Protein AF-A0A942SEK1-F1 (afdb_monomer)

Radius of gyration: 27.44 Å; Cα contacts (8 Å, |Δi|>4): 580; chains: 1; bounding box: 74×51×71 Å

Mean predicted aligned error: 16.1 Å

Foldseek 3Di:
DLCLQLNFPDDDDPVVLVVQLVLQQVLLVCQQVVPQVVQVPDLWGFVVLLVLQVVLVVPPVHSRVVSSVLSCLSNVLSVCSNQQNSQLVSLVSLLVVLCCVQAPNDPDRPPPPDPDPSNVSNVSSVCCNRRGRGCRHPSVCVVPVPPDPDDDDDPDCVVVVVVVVVVPPDPPVPQDFDDLVLCPLVADKKWDWKWFQDPVVRDIDIFTKIKHWDFPDPDPPGQKIKIWIAGPVCRVPTDIDMWGADPRRQDTPNFGWRDWDQDPVRWIKTKTWDWDADPPPRATWIWIWIWTDDNFWIKIWIWIAGVVGRDTDTRMMDTITD

Solvent-accessible surface area (backbone atoms only — not comparable to full-atom values): 17013 Å² total; per-residue (Å²): 107,67,63,71,45,36,35,50,73,67,80,75,56,75,66,54,42,49,51,50,38,52,52,37,26,51,56,14,41,45,36,12,59,69,59,7,49,81,37,58,86,48,94,55,38,48,64,72,50,18,49,54,36,34,76,71,63,43,53,78,96,31,18,56,56,53,23,23,52,51,32,49,42,32,24,52,25,12,44,24,29,29,53,8,40,52,18,21,61,28,18,46,54,50,20,54,53,27,42,44,52,41,61,67,66,41,96,75,54,47,89,87,80,54,90,48,71,44,50,56,49,19,52,52,21,48,50,35,33,70,37,27,32,35,78,70,19,50,20,35,50,67,72,65,57,75,88,69,90,72,81,92,73,87,79,56,75,58,64,60,51,48,52,53,52,60,72,59,52,73,81,67,73,71,78,38,64,55,56,69,76,79,55,55,56,67,48,46,65,30,42,40,34,37,37,32,62,38,84,88,80,69,43,82,43,77,43,61,32,37,37,44,25,40,64,76,46,99,50,93,80,52,45,38,36,38,36,38,42,38,26,86,92,44,64,90,70,45,46,77,50,70,45,38,49,41,96,84,16,44,25,46,71,86,20,46,37,78,40,64,46,77,45,96,88,68,29,41,36,38,28,30,38,44,78,47,59,40,90,84,80,64,43,57,23,42,39,36,42,36,40,38,41,35,84,50,41,40,34,43,37,37,31,40,22,47,73,95,55,87,60,71,46,79,56,33,35,37,49,30,37,91

Sequence (322 aa):
MKQFLFGSTLNGTKWFNIAWLLFRFYIGFTIAIGAGWPKMYEITAPGWFVKQVGELGFTFPSPAFWAAAAAWGEFVGGLCIAFGFFTRISAIQLAFQFFVVAFIWYNEPAPMIGMYYQQLLFWGFVLIAVAGAGKYSVDHWIMNKPSSKSSIGSFAPAGMLVLFFLLVSFHQKQEPILKPSELNHLQGTWHGVLTYIDYTSGFPTNIETKVHSRKKDDEQNSRVWLLKYEYPKEPGANAEGQYELSKDGSMINGEKIVEKEQLKDGSLKIAFERRGKDGNDQKPCTIRTVIQLNVTDLVILKLVKFDGEQEYFQRNQYKLTK

Nearest PDB structures (foldseek):
  7shq-assembly1_A  TM=1.990E-01  e=2.635E-01  Homo sapiens
  6zjv-assembly1_A  TM=3.148E-01  e=2.518E+00  Arthrobacter sp. 32cB
  6se8-assembly1_A  TM=2.654E-01  e=1.912E+00  Arthrobacter sp. 32cB
  6zjp-assembly1_A  TM=2.882E-01  e=4.613E+00  Arthrobacter sp. 32cB
  6etz-assembly1_A  TM=2.665E-01  e=6.782E+00  Arthrobacter sp. 32cB

pLDDT: mean 86.4, std 14.42, range [41.12, 98.12]

Structure (mmCIF, N/CA/C/O backbone):
data_AF-A0A942SEK1-F1
#
_entry.id   AF-A0A942SEK1-F1
#
loop_
_atom_site.group_PDB
_atom_site.id
_atom_site.type_symbol
_atom_site.label_atom_id
_atom_site.label_alt_id
_atom_site.label_comp_id
_atom_site.label_asym_id
_atom_site.label_entity_id
_atom_site.label_seq_id
_atom_site.pdbx_PDB_ins_code
_atom_site.Cartn_x
_atom_site.Cartn_y
_atom_site.Cartn_z
_atom_site.occupancy
_atom_site.B_iso_or_equiv
_atom_site.auth_seq_id
_atom_site.auth_comp_id
_atom_site.auth_asym_id
_atom_site.auth_atom_id
_atom_site.pdbx_PDB_model_num
ATOM 1 N N . MET A 1 1 ? -32.562 -13.252 24.663 1.00 71.12 1 MET A N 1
ATOM 2 C CA . MET A 1 1 ? -31.893 -12.657 23.479 1.00 71.12 1 MET A CA 1
ATOM 3 C C . MET A 1 1 ? -31.271 -11.289 23.761 1.00 71.12 1 MET A C 1
ATOM 5 O O . MET A 1 1 ? -30.061 -11.194 23.653 1.00 71.12 1 MET A O 1
ATOM 9 N N . LYS A 1 2 ? -32.014 -10.250 24.187 1.00 75.69 2 LYS A N 1
ATOM 10 C CA . LYS A 1 2 ? -31.439 -8.900 24.422 1.00 75.69 2 L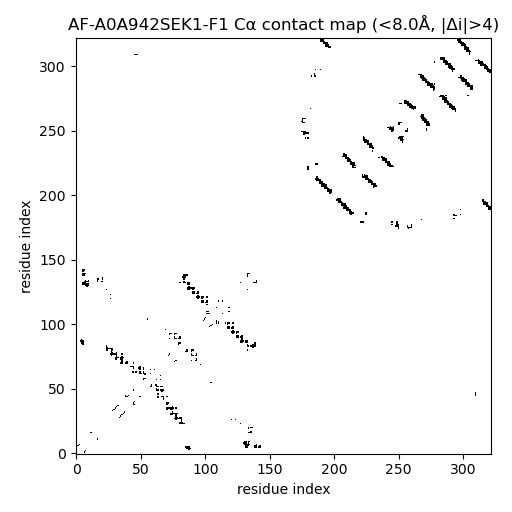YS A CA 1
ATOM 11 C C . LYS A 1 2 ? -30.224 -8.871 25.366 1.00 75.69 2 LYS A C 1
ATOM 13 O O . LYS A 1 2 ? -29.222 -8.261 25.021 1.00 75.69 2 LYS A O 1
ATOM 18 N N . GLN A 1 3 ? -30.282 -9.590 26.491 1.00 79.00 3 GLN A N 1
ATOM 19 C CA . GLN A 1 3 ? -29.159 -9.696 27.436 1.00 79.00 3 GLN A CA 1
ATOM 20 C C . GLN A 1 3 ? -27.911 -10.341 26.813 1.00 79.00 3 GLN A C 1
ATOM 22 O O . GLN A 1 3 ? -26.793 -9.964 27.130 1.00 79.00 3 GLN A O 1
ATOM 27 N N . PHE A 1 4 ? -28.095 -11.301 25.909 1.00 78.88 4 PHE A N 1
ATOM 28 C CA . PHE A 1 4 ? -26.987 -11.949 25.211 1.00 78.88 4 PHE A CA 1
ATOM 29 C C . PHE A 1 4 ? -26.421 -11.079 24.082 1.00 78.88 4 PHE A C 1
ATOM 31 O O . PHE A 1 4 ? -25.245 -11.177 23.777 1.00 78.88 4 PHE A O 1
ATOM 38 N N . LEU A 1 5 ? -27.234 -10.229 23.455 1.00 76.44 5 LEU A N 1
ATOM 39 C CA . LEU A 1 5 ? -26.785 -9.379 22.349 1.00 76.44 5 LEU A CA 1
ATOM 40 C C . LEU A 1 5 ? -26.102 -8.098 22.837 1.00 76.44 5 LEU A C 1
ATOM 42 O O . LEU A 1 5 ? -25.059 -7.724 22.311 1.00 76.44 5 LEU A O 1
ATOM 46 N N . PHE A 1 6 ? -26.679 -7.456 23.854 1.00 81.88 6 PHE A N 1
ATOM 47 C CA . PHE A 1 6 ? -26.287 -6.118 24.306 1.00 81.88 6 PHE A CA 1
ATOM 48 C C . PHE A 1 6 ? -25.799 -6.090 25.766 1.00 81.88 6 PHE A C 1
ATOM 50 O O . PHE A 1 6 ? -25.286 -5.080 26.241 1.00 81.88 6 PHE A O 1
ATOM 57 N N . GLY A 1 7 ? -25.955 -7.188 26.511 1.00 79.38 7 GLY A N 1
ATOM 58 C CA . GLY A 1 7 ? -25.657 -7.232 27.942 1.00 79.38 7 GLY A CA 1
ATOM 59 C C . GLY A 1 7 ? -24.176 -7.285 28.281 1.00 79.38 7 GLY A C 1
ATOM 60 O O . GLY A 1 7 ? -23.336 -7.798 27.538 1.00 79.38 7 GLY A O 1
ATOM 61 N N . SER A 1 8 ? -23.874 -6.808 29.483 1.00 84.62 8 SER A N 1
ATOM 62 C CA . SER A 1 8 ? -22.568 -6.899 30.128 1.00 84.62 8 SER A CA 1
ATOM 63 C C . SER A 1 8 ? -22.691 -7.749 31.390 1.00 84.62 8 SER A C 1
ATOM 65 O O . SER A 1 8 ? -23.665 -7.609 32.126 1.00 84.62 8 SER A O 1
ATOM 67 N N . THR A 1 9 ? -21.717 -8.621 31.644 1.00 85.19 9 THR A N 1
ATOM 68 C CA . THR A 1 9 ? -21.583 -9.345 32.925 1.00 85.19 9 THR A CA 1
ATOM 69 C C . THR A 1 9 ? -20.669 -8.611 33.905 1.00 85.19 9 THR A C 1
ATOM 71 O O . THR A 1 9 ? -20.544 -9.007 35.060 1.00 85.19 9 THR A O 1
ATOM 74 N N . LEU A 1 10 ? -20.040 -7.522 33.458 1.00 85.44 10 LEU A N 1
ATOM 75 C CA . LEU A 1 10 ? -19.137 -6.722 34.270 1.00 85.44 10 LEU A CA 1
ATOM 76 C C . LEU A 1 10 ? -19.897 -5.830 35.252 1.00 85.44 10 LEU A C 1
ATOM 78 O O . LEU A 1 10 ? -20.617 -4.923 34.835 1.00 85.44 10 LEU A O 1
ATOM 82 N N . ASN A 1 11 ? -19.639 -6.040 36.542 1.00 78.50 11 ASN A N 1
ATOM 83 C CA . ASN A 1 11 ? -19.992 -5.141 37.634 1.00 78.50 11 ASN A CA 1
ATOM 84 C C . ASN A 1 11 ? -18.706 -4.774 38.377 1.00 78.50 11 ASN A C 1
ATOM 86 O O . ASN A 1 11 ? -18.046 -5.637 38.946 1.00 78.50 11 ASN A O 1
ATOM 90 N N . GLY A 1 12 ? -18.327 -3.498 38.351 1.00 84.44 12 GLY A N 1
ATOM 91 C CA . GLY A 1 12 ? -17.059 -3.054 38.923 1.00 84.44 12 GLY A CA 1
ATOM 92 C C . GLY A 1 12 ? -17.018 -1.557 39.193 1.00 84.44 12 GLY A C 1
ATOM 93 O O . GLY A 1 12 ? -17.946 -0.815 38.863 1.00 84.44 12 GLY A O 1
ATOM 94 N N . THR A 1 13 ? -15.917 -1.108 39.793 1.00 94.19 13 THR A N 1
ATOM 95 C CA . THR A 1 13 ? -15.673 0.306 40.109 1.00 94.19 13 THR A CA 1
ATOM 96 C C . THR A 1 13 ? -15.599 1.168 38.843 1.00 94.19 13 THR A C 1
ATOM 98 O O . THR A 1 13 ? -15.471 0.672 37.719 1.00 94.19 13 THR A O 1
ATOM 101 N N . LYS A 1 14 ? -15.652 2.498 39.002 1.00 93.38 14 LYS A N 1
ATOM 102 C CA . LYS A 1 14 ? -15.473 3.444 37.885 1.00 93.38 14 LYS A CA 1
ATOM 103 C C . LYS A 1 14 ? -14.176 3.164 37.113 1.00 93.38 14 LYS A C 1
ATOM 105 O O . LYS A 1 14 ? -14.204 3.102 35.889 1.00 93.38 14 LYS A O 1
ATOM 110 N N . TRP A 1 15 ? -13.076 2.930 37.828 1.00 94.50 15 TRP A N 1
ATOM 111 C CA . TRP A 1 15 ? -11.764 2.645 37.246 1.00 94.50 15 TRP A CA 1
ATOM 112 C C . TRP A 1 15 ? -11.732 1.342 36.454 1.00 94.50 15 TRP A C 1
ATOM 114 O O . TRP A 1 15 ? -11.218 1.334 35.341 1.00 94.50 15 TRP A O 1
ATOM 124 N N . PHE A 1 16 ? -12.354 0.279 36.970 1.00 95.75 16 PHE A N 1
ATOM 125 C CA . PHE A 1 16 ? -12.478 -0.979 36.235 1.00 95.75 16 PHE A CA 1
ATOM 126 C C . PHE A 1 16 ? -13.228 -0.788 34.908 1.00 95.75 16 PHE A C 1
ATOM 128 O O . PHE A 1 16 ? -12.787 -1.257 33.864 1.00 95.75 16 PHE A O 1
ATOM 135 N N . ASN A 1 17 ? -14.331 -0.032 34.920 1.00 93.94 17 ASN A N 1
ATOM 136 C CA . ASN A 1 17 ? -15.095 0.250 33.703 1.00 93.94 17 ASN A CA 1
ATOM 137 C C . ASN A 1 17 ? -14.313 1.110 32.695 1.00 93.94 17 ASN A C 1
ATOM 139 O O . ASN A 1 17 ? -14.452 0.902 31.492 1.00 93.94 17 ASN A O 1
ATOM 143 N N . ILE A 1 18 ? -13.499 2.063 33.167 1.00 95.50 18 ILE A N 1
ATOM 144 C CA . ILE A 1 18 ? -12.609 2.858 32.305 1.00 95.50 18 ILE A CA 1
ATOM 145 C C . ILE A 1 18 ? -11.533 1.960 31.690 1.00 95.50 18 ILE A C 1
ATOM 147 O O . 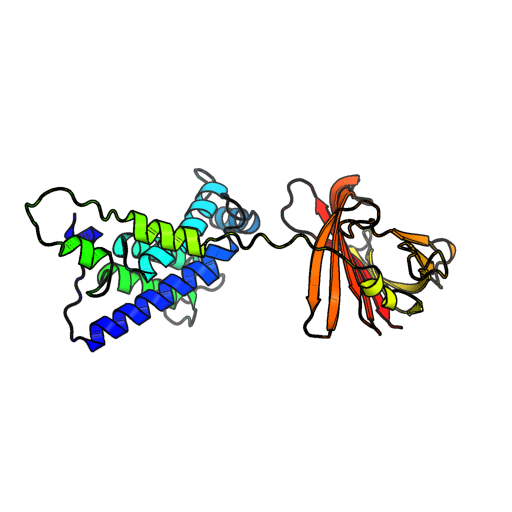ILE A 1 18 ? -11.336 1.999 30.480 1.00 95.50 18 ILE A O 1
ATOM 151 N N . ALA A 1 19 ? -10.875 1.119 32.490 1.00 97.12 19 ALA A N 1
ATOM 152 C CA . ALA A 1 19 ? -9.865 0.184 32.000 1.00 97.12 19 ALA A CA 1
ATOM 153 C C . ALA A 1 19 ? -10.450 -0.780 30.957 1.00 97.12 19 ALA A C 1
ATOM 155 O O . ALA A 1 19 ? -9.847 -0.993 29.909 1.00 97.12 19 ALA A O 1
ATOM 156 N N . TRP A 1 20 ? -11.662 -1.290 31.197 1.00 96.81 20 TRP A N 1
ATOM 157 C CA . TRP A 1 20 ? -12.369 -2.134 30.238 1.00 96.81 20 TRP A CA 1
ATOM 158 C C . TRP A 1 20 ? -12.683 -1.407 28.927 1.00 96.81 20 TRP A C 1
ATOM 160 O O . TRP A 1 20 ? -12.471 -1.966 27.854 1.00 96.81 20 TRP A O 1
ATOM 170 N N . LEU A 1 21 ? -13.145 -0.152 28.995 1.00 96.50 21 LEU A N 1
ATOM 171 C CA . LEU A 1 21 ? -13.350 0.680 27.807 1.00 96.50 21 LEU A CA 1
ATOM 172 C C . LEU A 1 21 ? -12.050 0.841 27.018 1.00 96.50 21 LEU A C 1
ATOM 174 O O . LEU A 1 21 ? -12.062 0.641 25.810 1.00 96.50 21 LEU A O 1
ATOM 178 N N . LEU A 1 22 ? -10.950 1.195 27.685 1.00 97.62 22 LEU A N 1
ATOM 179 C CA . LEU A 1 22 ? -9.660 1.414 27.030 1.00 97.62 22 LEU A CA 1
ATOM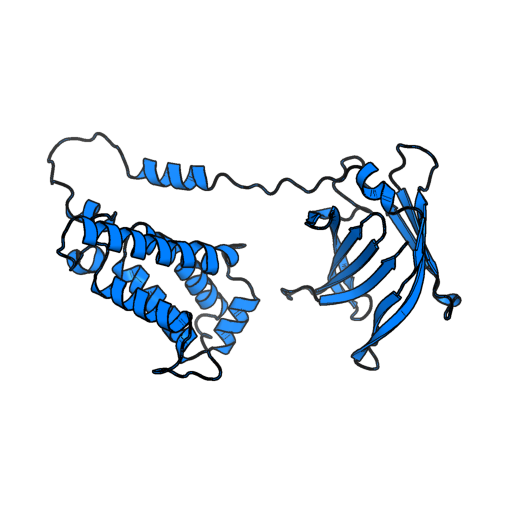 180 C C . LEU A 1 22 ? -9.132 0.133 26.384 1.00 97.62 22 LEU A C 1
ATOM 182 O O . LEU A 1 22 ? -8.715 0.169 25.230 1.00 97.62 22 LEU A O 1
ATOM 186 N N . PHE A 1 23 ? -9.213 -0.998 27.089 1.00 98.00 23 PHE A N 1
ATOM 187 C CA . PHE A 1 23 ? -8.849 -2.308 26.553 1.00 98.00 23 PHE A CA 1
ATOM 188 C C . PHE A 1 23 ? -9.660 -2.634 25.296 1.00 98.00 23 PHE A C 1
ATOM 190 O O . PHE A 1 23 ? -9.093 -2.911 24.240 1.00 98.00 23 PHE A O 1
ATOM 197 N N . ARG A 1 24 ? -10.990 -2.532 25.399 1.00 96.94 24 ARG A N 1
ATOM 198 C CA . ARG A 1 24 ? -11.922 -2.852 24.317 1.00 96.94 24 ARG A CA 1
ATOM 199 C C . ARG A 1 24 ? -11.753 -1.906 23.121 1.00 96.94 24 ARG A C 1
ATOM 201 O O . ARG A 1 24 ? -11.758 -2.363 21.980 1.00 96.94 24 ARG A O 1
ATOM 208 N N . PHE A 1 25 ? -11.562 -0.611 23.372 1.00 97.81 25 PHE A N 1
ATOM 209 C CA . PHE A 1 25 ? -11.280 0.385 22.341 1.00 97.81 25 PHE A CA 1
ATOM 210 C C . PHE A 1 25 ? -9.969 0.077 21.625 1.00 97.81 25 PHE A C 1
ATOM 212 O O . PHE A 1 25 ? -9.967 -0.046 20.407 1.00 97.81 25 PHE A O 1
ATOM 219 N N . TYR A 1 26 ? -8.877 -0.104 22.369 1.00 97.75 26 TYR A N 1
ATOM 220 C CA . TYR A 1 26 ? -7.557 -0.326 21.790 1.00 97.75 26 TYR A CA 1
ATOM 221 C C . TYR A 1 26 ? -7.511 -1.587 20.927 1.00 97.75 26 TYR A C 1
ATOM 223 O O . TYR A 1 26 ? -7.103 -1.508 19.770 1.00 97.75 26 TYR A O 1
ATOM 231 N N . ILE A 1 27 ? -7.970 -2.733 21.442 1.00 97.62 27 ILE A N 1
ATOM 232 C CA . ILE A 1 27 ? -7.915 -3.996 20.693 1.00 97.62 27 ILE A CA 1
ATOM 233 C C . ILE A 1 27 ? -8.837 -3.968 19.466 1.00 97.62 27 ILE A C 1
ATOM 235 O O . ILE A 1 27 ? -8.417 -4.352 18.376 1.00 97.62 27 ILE A O 1
ATOM 239 N N . GLY A 1 28 ? -10.065 -3.453 19.613 1.00 97.56 28 GLY A N 1
ATOM 240 C CA . GLY A 1 28 ? -11.023 -3.358 18.514 1.00 97.56 28 GLY A CA 1
ATOM 241 C C . GLY A 1 28 ? -10.557 -2.391 17.427 1.00 97.56 28 GLY A C 1
ATOM 242 O O . GLY A 1 28 ? -10.562 -2.732 16.246 1.00 97.56 28 GLY A O 1
ATOM 243 N N . PHE A 1 29 ? -10.079 -1.209 17.821 1.00 96.25 29 PHE A N 1
ATOM 244 C CA . PHE A 1 29 ? -9.583 -0.194 16.895 1.00 96.25 29 PHE A CA 1
ATOM 245 C C . PHE A 1 29 ? -8.305 -0.652 16.186 1.00 96.25 29 PHE A C 1
ATOM 247 O O . PHE A 1 29 ? -8.171 -0.461 14.980 1.00 96.25 29 PHE A O 1
ATOM 254 N N . THR A 1 30 ? -7.394 -1.315 16.904 1.00 95.12 30 THR A N 1
ATOM 255 C CA . THR A 1 30 ? -6.158 -1.850 16.316 1.00 95.12 30 THR A CA 1
ATOM 256 C C . THR A 1 30 ? -6.451 -2.936 15.287 1.00 95.12 30 THR A C 1
ATOM 258 O O . THR A 1 30 ? -5.839 -2.921 14.226 1.00 95.12 30 THR A O 1
ATOM 261 N N . ILE A 1 31 ? -7.411 -3.836 15.527 1.00 95.69 31 ILE A N 1
ATOM 262 C CA . ILE A 1 31 ? -7.813 -4.810 14.500 1.00 95.69 31 ILE A CA 1
ATOM 263 C C . ILE A 1 31 ? -8.518 -4.137 13.331 1.00 95.69 31 ILE A C 1
ATOM 265 O O . ILE A 1 31 ? -8.181 -4.425 12.183 1.00 95.69 31 ILE A O 1
ATOM 269 N N . ALA A 1 32 ? -9.428 -3.201 13.601 1.00 96.00 32 ALA A N 1
ATOM 270 C CA . ALA A 1 32 ? -10.133 -2.501 12.541 1.00 96.00 32 ALA A CA 1
ATOM 271 C C . ALA A 1 32 ? -9.161 -1.791 11.595 1.00 96.00 32 ALA A C 1
ATOM 273 O O . ALA A 1 32 ? -9.246 -1.966 10.387 1.00 96.00 32 ALA A O 1
ATOM 274 N N . ILE A 1 33 ? -8.215 -1.022 12.129 1.00 92.38 33 ILE A N 1
ATOM 275 C CA . ILE A 1 33 ? -7.326 -0.184 11.316 1.00 92.38 33 ILE A CA 1
ATOM 276 C C . ILE A 1 33 ? -6.055 -0.917 10.884 1.00 92.38 33 ILE A C 1
ATOM 278 O O . ILE A 1 33 ? -5.563 -0.690 9.785 1.00 92.38 33 ILE A O 1
ATOM 282 N N . GLY A 1 34 ? -5.510 -1.790 11.727 1.00 86.56 34 GLY A N 1
ATOM 283 C CA . GLY A 1 34 ? -4.258 -2.493 11.457 1.00 86.56 34 GLY A CA 1
ATOM 284 C C . GLY A 1 34 ? -4.423 -3.742 10.595 1.00 86.56 34 GLY A C 1
ATOM 285 O O . GLY A 1 34 ? -3.531 -4.046 9.810 1.00 86.56 34 GLY A O 1
ATOM 286 N N . ALA A 1 35 ? -5.549 -4.455 10.717 1.00 88.44 35 ALA A N 1
ATOM 287 C CA . ALA A 1 35 ? -5.800 -5.693 9.972 1.00 88.44 35 ALA A CA 1
ATOM 288 C C . ALA A 1 35 ? -6.914 -5.539 8.927 1.00 88.44 35 ALA A C 1
ATOM 290 O O . ALA A 1 35 ? -6.724 -5.930 7.776 1.00 88.44 35 ALA A O 1
ATOM 291 N N . GLY A 1 36 ? -8.041 -4.930 9.311 1.00 90.25 36 GLY A N 1
ATOM 292 C CA . GLY A 1 36 ? -9.217 -4.788 8.454 1.00 90.25 36 GLY A CA 1
ATOM 293 C C . GLY A 1 36 ? -9.046 -3.738 7.357 1.00 90.25 36 GLY A C 1
ATOM 294 O O . GLY A 1 36 ? -9.122 -4.062 6.179 1.00 90.25 36 GLY A O 1
ATOM 295 N N . TRP A 1 37 ? -8.776 -2.482 7.723 1.00 87.81 37 TRP A N 1
ATOM 296 C CA . TRP A 1 37 ? -8.700 -1.331 6.809 1.00 87.81 37 TRP A CA 1
ATOM 297 C C . TRP A 1 37 ? -7.754 -1.526 5.613 1.00 87.81 37 TRP A C 1
ATOM 299 O O . TRP A 1 37 ? -8.159 -1.204 4.495 1.00 87.81 37 TRP A O 1
ATOM 309 N N . PRO A 1 38 ? -6.548 -2.114 5.766 1.00 86.38 38 PRO A N 1
ATOM 310 C CA . PRO A 1 38 ? -5.663 -2.392 4.636 1.00 86.38 38 PRO A CA 1
ATOM 311 C C . PRO A 1 38 ? -6.233 -3.417 3.647 1.00 86.38 38 PRO A C 1
ATOM 313 O O . PRO A 1 38 ? -5.655 -3.624 2.590 1.00 86.38 38 PRO A O 1
ATOM 316 N N . LYS A 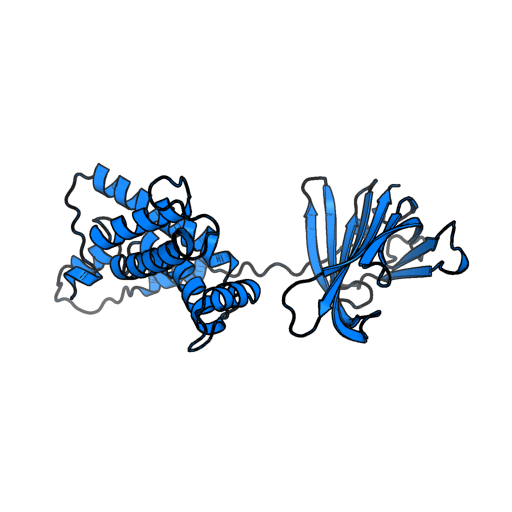1 39 ? -7.344 -4.088 3.965 1.00 85.88 39 LYS A N 1
ATOM 317 C CA . LYS A 1 39 ? -8.045 -5.024 3.075 1.00 85.88 39 LYS A CA 1
ATOM 318 C C . LYS A 1 39 ? -9.281 -4.393 2.420 1.00 85.88 39 LYS A C 1
ATOM 320 O O . LYS A 1 39 ? -9.932 -5.057 1.623 1.00 85.88 39 LYS A O 1
ATOM 325 N N . MET A 1 40 ? -9.575 -3.120 2.704 1.00 83.69 40 MET A N 1
ATOM 326 C CA . MET A 1 40 ? -10.787 -2.410 2.267 1.00 83.69 40 MET A CA 1
ATOM 327 C C . MET A 1 40 ? -10.591 -1.563 0.998 1.00 83.69 40 MET A C 1
ATOM 329 O O . MET A 1 40 ? -11.231 -0.525 0.843 1.00 83.69 40 MET A O 1
ATOM 333 N N . TYR A 1 41 ? -9.689 -1.960 0.094 1.00 70.94 41 TYR A N 1
ATOM 334 C CA . TYR A 1 41 ? -9.455 -1.218 -1.157 1.00 70.94 41 TYR A CA 1
ATOM 335 C C . TYR A 1 41 ? -10.629 -1.317 -2.137 1.00 70.94 41 TYR A C 1
ATOM 337 O O . TYR A 1 41 ? -10.915 -0.368 -2.863 1.00 70.94 41 TYR A O 1
ATOM 345 N N . GLU A 1 42 ? -11.319 -2.453 -2.129 1.00 73.62 42 GLU A N 1
ATOM 346 C CA . GLU A 1 42 ? -12.533 -2.715 -2.894 1.00 73.62 42 GLU A CA 1
ATOM 347 C C . GLU A 1 42 ? -13.582 -3.336 -1.959 1.00 73.62 42 GLU A C 1
ATOM 349 O O . GLU A 1 42 ? -13.291 -3.692 -0.816 1.00 73.62 42 GLU A O 1
ATOM 354 N N . ILE A 1 43 ? -14.823 -3.480 -2.434 1.00 71.62 43 ILE A N 1
ATOM 355 C CA . ILE A 1 43 ? -15.864 -4.211 -1.683 1.00 71.62 43 ILE A CA 1
ATOM 356 C C . ILE A 1 43 ? -15.447 -5.680 -1.482 1.00 71.62 43 ILE A C 1
ATOM 358 O O . ILE A 1 43 ? -15.824 -6.314 -0.492 1.00 71.62 43 ILE A O 1
ATOM 362 N N . THR A 1 44 ? -14.661 -6.207 -2.420 1.00 76.25 44 THR A N 1
ATOM 363 C CA . THR A 1 44 ? -14.067 -7.541 -2.402 1.00 76.25 44 THR A CA 1
ATOM 364 C C . THR A 1 44 ? -12.712 -7.550 -1.703 1.00 76.25 44 THR A C 1
ATOM 366 O O . THR A 1 44 ? -11.941 -6.597 -1.790 1.00 76.25 44 THR A O 1
ATOM 369 N N . ALA A 1 45 ? -12.399 -8.662 -1.036 1.00 80.50 45 ALA A N 1
ATOM 370 C CA . ALA A 1 45 ? -11.093 -8.850 -0.418 1.00 80.50 45 ALA A CA 1
ATOM 371 C C . ALA A 1 45 ? -9.955 -8.896 -1.461 1.00 80.50 45 ALA A C 1
ATOM 373 O O . ALA A 1 45 ? -10.169 -9.395 -2.570 1.00 80.50 45 ALA A O 1
ATOM 374 N N . PRO A 1 46 ? -8.729 -8.463 -1.101 1.00 81.00 46 PRO A N 1
ATOM 375 C CA . PRO A 1 46 ? -7.562 -8.550 -1.975 1.00 81.00 46 PRO A CA 1
ATOM 376 C C . PRO A 1 46 ? -7.294 -9.989 -2.419 1.00 81.00 46 PRO A C 1
ATOM 378 O O . PRO A 1 46 ? -7.400 -10.918 -1.616 1.00 81.00 46 PRO A O 1
ATOM 381 N N . GLY A 1 47 ? -6.884 -10.198 -3.672 1.00 82.75 47 GLY A N 1
ATOM 382 C CA . GLY A 1 47 ? -6.757 -11.557 -4.205 1.00 82.75 47 GLY A CA 1
ATOM 383 C C . GLY A 1 47 ? -5.699 -12.431 -3.515 1.00 82.75 47 GLY A C 1
ATOM 384 O O . GLY A 1 47 ? -5.876 -13.646 -3.454 1.00 82.75 47 GLY A O 1
ATOM 385 N N . TRP A 1 48 ? -4.659 -11.846 -2.904 1.00 87.31 48 TRP A N 1
ATOM 386 C CA . TRP A 1 48 ? -3.730 -12.598 -2.044 1.00 87.31 48 TRP A CA 1
ATOM 387 C C . TRP A 1 48 ? -4.445 -13.194 -0.820 1.00 87.31 48 TRP A C 1
ATOM 389 O O . TRP A 1 48 ? -4.180 -14.333 -0.439 1.00 87.31 48 TRP A O 1
ATOM 399 N N . PHE A 1 49 ? -5.401 -12.460 -0.239 1.00 86.88 49 PHE A N 1
ATOM 400 C CA . PHE A 1 49 ? -6.169 -12.906 0.922 1.00 86.88 49 PHE A CA 1
ATOM 401 C C . PHE A 1 49 ? -7.208 -13.950 0.514 1.00 86.88 49 PHE A C 1
ATOM 403 O O . PHE A 1 49 ? -7.385 -14.951 1.202 1.00 86.88 49 PHE A O 1
ATOM 410 N N . VAL A 1 50 ? -7.823 -13.777 -0.661 1.00 88.94 50 VAL A N 1
ATOM 411 C CA . VAL A 1 50 ? -8.686 -14.795 -1.284 1.00 88.94 50 VAL A CA 1
ATOM 412 C C . VAL A 1 50 ? -7.937 -16.115 -1.470 1.00 88.94 50 VAL A C 1
ATOM 414 O O . VAL A 1 50 ? -8.462 -17.171 -1.119 1.00 88.94 50 VAL A O 1
ATOM 417 N N . LYS A 1 51 ? -6.700 -16.060 -1.980 1.00 87.88 51 LYS A N 1
ATOM 418 C CA . LYS A 1 51 ? -5.847 -17.240 -2.151 1.00 87.88 51 LYS A CA 1
ATOM 419 C C . LYS A 1 51 ? -5.522 -17.896 -0.807 1.00 87.88 51 LYS A C 1
ATOM 421 O O . LYS A 1 51 ? -5.753 -19.091 -0.666 1.00 87.88 51 LYS A O 1
ATOM 426 N N . GLN A 1 52 ? -5.085 -17.117 0.185 1.00 86.38 52 GLN A N 1
ATOM 427 C CA . GLN A 1 52 ? -4.773 -17.616 1.531 1.00 86.38 52 GLN A CA 1
ATOM 428 C C . GLN A 1 52 ? -5.970 -18.325 2.183 1.00 86.38 52 GLN A C 1
ATOM 430 O O . GLN A 1 52 ? -5.835 -19.409 2.744 1.00 86.38 52 GLN A O 1
ATOM 435 N N . VAL A 1 53 ? -7.162 -17.734 2.088 1.00 88.62 53 VAL A N 1
ATOM 436 C CA . VAL A 1 53 ? -8.401 -18.328 2.610 1.00 88.62 53 VAL A CA 1
ATOM 437 C C . VAL A 1 53 ? -8.770 -19.609 1.849 1.00 88.62 53 VAL A C 1
ATOM 439 O O . VAL A 1 53 ? -9.220 -20.580 2.457 1.00 88.62 53 VAL A O 1
ATOM 442 N N . GLY A 1 54 ? -8.532 -19.652 0.535 1.00 89.12 54 GLY A N 1
ATOM 443 C CA . GLY A 1 54 ? -8.722 -20.855 -0.277 1.00 89.12 54 GLY A CA 1
ATOM 444 C C . GLY A 1 54 ? -7.774 -21.996 0.104 1.00 89.12 54 GLY A C 1
ATOM 445 O O . GLY A 1 54 ? -8.219 -23.132 0.240 1.00 89.12 54 GLY A O 1
ATOM 446 N N . GLU A 1 55 ? -6.496 -21.691 0.339 1.00 87.69 55 GLU A N 1
ATOM 447 C CA . GLU A 1 55 ? -5.477 -22.652 0.797 1.00 87.69 55 GLU A CA 1
ATOM 448 C C . GLU A 1 55 ? -5.795 -23.221 2.187 1.00 87.69 55 GLU A C 1
ATOM 450 O O . GLU A 1 55 ? -5.499 -24.380 2.464 1.00 87.69 55 GLU A O 1
ATOM 455 N N . LEU A 1 56 ? -6.483 -22.444 3.030 1.00 85.94 56 LEU A N 1
ATOM 456 C CA . LEU A 1 56 ? -7.020 -22.888 4.320 1.00 85.94 56 LEU A CA 1
ATOM 457 C C . LEU A 1 56 ? -8.230 -23.834 4.213 1.00 85.94 56 LEU A C 1
ATOM 459 O O . LEU A 1 56 ? -8.728 -24.307 5.233 1.00 85.94 56 LEU A O 1
ATOM 463 N N . GLY A 1 57 ? -8.724 -24.109 3.003 1.00 86.94 57 GLY A N 1
ATOM 464 C CA . GLY A 1 57 ? -9.835 -25.031 2.761 1.00 86.94 57 GLY A CA 1
ATOM 465 C C . GLY A 1 57 ? -11.222 -24.381 2.762 1.00 86.94 57 GLY A C 1
ATOM 466 O O . GLY A 1 57 ? -12.217 -25.079 2.556 1.00 86.94 57 GLY A O 1
ATOM 467 N N . PHE A 1 58 ? -11.322 -23.056 2.914 1.00 88.88 58 PHE A N 1
ATOM 468 C CA . PHE A 1 58 ? -12.586 -22.314 2.826 1.00 88.88 58 PHE A CA 1
ATOM 469 C C . PHE A 1 58 ? -13.020 -22.132 1.361 1.00 88.88 58 PHE A C 1
ATOM 471 O O . PHE A 1 58 ? -13.025 -21.033 0.809 1.00 88.88 58 PHE A O 1
ATOM 478 N N . THR A 1 59 ? -13.370 -23.238 0.705 1.00 88.62 59 THR A N 1
ATOM 479 C CA . THR A 1 59 ? -13.641 -23.294 -0.741 1.00 88.62 59 THR A CA 1
ATOM 480 C C . THR A 1 59 ? -15.116 -23.137 -1.108 1.00 88.62 59 THR A C 1
ATOM 482 O O . THR A 1 59 ? -15.413 -22.673 -2.206 1.00 88.62 59 THR A O 1
ATOM 485 N N . PHE A 1 60 ? -16.048 -23.439 -0.199 1.00 88.25 60 PHE A N 1
ATOM 486 C CA . PHE A 1 60 ? -17.493 -23.283 -0.409 1.00 88.25 60 PHE A CA 1
ATOM 487 C C . PHE A 1 60 ? -18.089 -22.265 0.580 1.00 88.25 60 PHE A C 1
ATOM 489 O O . PHE A 1 60 ? -17.824 -22.410 1.774 1.00 88.25 60 PHE A O 1
ATOM 496 N N . PRO A 1 61 ? -18.898 -21.263 0.161 1.00 89.12 61 PRO A N 1
ATOM 497 C CA . PRO A 1 61 ? -19.439 -21.041 -1.189 1.00 89.12 61 PRO A CA 1
ATOM 498 C C . PRO A 1 61 ? -18.423 -20.486 -2.201 1.00 89.12 61 PRO A C 1
ATOM 500 O O . PRO A 1 61 ? -18.554 -20.753 -3.390 1.00 89.12 61 PRO A O 1
ATOM 503 N N . SER A 1 62 ? -17.405 -19.748 -1.750 1.00 91.88 62 SER A N 1
ATOM 504 C CA . SER A 1 62 ? -16.177 -19.460 -2.505 1.00 91.88 62 SER A CA 1
ATOM 505 C C . SER A 1 62 ? -15.096 -18.904 -1.564 1.00 91.88 62 SER A C 1
ATOM 507 O O . SER A 1 62 ? -15.443 -18.285 -0.551 1.00 91.88 62 SER A O 1
ATOM 509 N N . PRO A 1 63 ? -13.795 -19.030 -1.891 1.00 90.44 63 PRO A N 1
ATOM 510 C CA . PRO A 1 63 ? -12.732 -18.369 -1.129 1.00 90.44 63 PRO A CA 1
ATOM 511 C C . PRO A 1 63 ? -12.891 -16.846 -1.079 1.00 90.44 63 PRO A C 1
ATOM 513 O O . PRO A 1 63 ? -12.620 -16.219 -0.057 1.00 90.44 63 PRO A O 1
ATOM 516 N N . ALA A 1 64 ? -13.389 -16.245 -2.165 1.00 88.69 64 ALA A N 1
ATOM 517 C CA . ALA A 1 64 ? -13.610 -14.804 -2.250 1.00 88.69 64 ALA A CA 1
ATOM 518 C C . ALA A 1 64 ? -14.686 -14.328 -1.268 1.00 88.69 64 ALA A C 1
ATOM 520 O O . ALA A 1 64 ? -14.518 -13.291 -0.628 1.00 88.69 64 ALA A O 1
ATOM 521 N N . PHE A 1 65 ? -15.761 -15.106 -1.108 1.00 92.75 65 PHE A N 1
ATOM 522 C CA . PHE A 1 65 ? -16.805 -14.824 -0.129 1.00 92.75 65 PHE A CA 1
ATOM 523 C C . PHE A 1 65 ? -16.251 -14.840 1.299 1.00 92.75 65 PHE A C 1
ATOM 525 O O . PHE A 1 65 ? -16.457 -13.885 2.047 1.00 92.75 65 PHE A O 1
ATOM 532 N N . TRP A 1 66 ? -15.512 -15.890 1.669 1.00 91.56 66 TRP A N 1
ATOM 533 C CA . TRP A 1 66 ? -14.944 -16.015 3.013 1.00 91.56 66 TRP A CA 1
ATOM 534 C C . TRP A 1 66 ? -13.887 -14.956 3.306 1.00 91.56 66 TRP A C 1
ATOM 536 O O . TRP A 1 66 ? -13.881 -14.391 4.396 1.00 91.56 66 TRP A O 1
ATOM 546 N N . ALA A 1 67 ? -13.038 -14.634 2.331 1.00 90.75 67 ALA A N 1
ATOM 547 C CA . ALA A 1 67 ? -12.056 -13.569 2.462 1.00 90.75 67 ALA A CA 1
ATOM 548 C C . ALA A 1 67 ? -12.727 -12.200 2.627 1.00 90.75 67 ALA A C 1
ATOM 550 O O . ALA A 1 67 ? -12.328 -11.426 3.494 1.00 90.75 67 ALA A O 1
ATOM 551 N N . ALA A 1 68 ? -13.783 -11.906 1.861 1.00 90.06 68 ALA A N 1
ATOM 552 C CA . ALA A 1 68 ? -14.558 -10.683 2.046 1.00 90.06 68 ALA A CA 1
ATOM 553 C C . ALA A 1 68 ? -15.214 -10.647 3.435 1.00 90.06 68 ALA A C 1
ATOM 555 O O . ALA A 1 68 ? -15.089 -9.651 4.142 1.00 90.06 68 ALA A O 1
ATOM 556 N N . ALA A 1 69 ? -15.845 -11.742 3.869 1.00 91.75 69 ALA A N 1
ATOM 557 C CA . ALA A 1 69 ? -16.458 -11.840 5.192 1.00 91.75 69 ALA A CA 1
ATOM 558 C C . ALA A 1 69 ? -15.437 -11.643 6.326 1.00 91.75 69 ALA A C 1
ATOM 560 O O . ALA A 1 69 ? -15.727 -10.946 7.295 1.00 91.75 69 ALA A O 1
ATOM 561 N N . ALA A 1 70 ? -14.236 -12.205 6.190 1.00 92.25 70 ALA A N 1
ATOM 562 C CA . ALA A 1 70 ? -13.150 -12.066 7.154 1.00 92.25 70 ALA A CA 1
ATOM 563 C C . ALA A 1 70 ? -12.557 -10.644 7.181 1.00 92.25 70 ALA A C 1
ATOM 565 O O . ALA A 1 70 ? -12.282 -10.116 8.258 1.00 92.25 70 ALA A O 1
ATOM 566 N N . ALA A 1 71 ? -12.396 -10.000 6.020 1.00 92.38 71 ALA A N 1
ATOM 567 C CA . ALA A 1 71 ? -11.904 -8.623 5.919 1.00 92.38 71 ALA A CA 1
ATOM 568 C C . ALA A 1 71 ? -12.912 -7.617 6.502 1.00 92.38 71 ALA A C 1
ATOM 570 O O . ALA A 1 71 ? -12.563 -6.789 7.345 1.00 92.38 71 ALA A O 1
ATOM 571 N N . TRP A 1 72 ? -14.188 -7.740 6.121 1.00 91.56 72 TRP A N 1
ATOM 572 C CA . TRP A 1 72 ? -15.269 -6.931 6.686 1.00 91.56 72 TRP A CA 1
ATOM 573 C C . TRP A 1 72 ? -15.484 -7.224 8.174 1.00 91.56 72 TRP A C 1
ATOM 575 O O . TRP A 1 72 ? -15.762 -6.301 8.935 1.00 91.56 72 TRP A O 1
ATOM 585 N N . GLY A 1 73 ? -15.322 -8.479 8.601 1.00 94.75 73 GLY A N 1
ATOM 586 C CA . GLY A 1 73 ? -15.362 -8.884 10.005 1.00 94.75 73 GLY A CA 1
ATOM 587 C C . GLY A 1 73 ? -14.271 -8.210 10.834 1.00 94.75 73 GLY A C 1
ATOM 588 O O . GLY A 1 73 ? -14.573 -7.603 11.855 1.00 94.75 73 GLY A O 1
ATOM 589 N N . GLU A 1 74 ? -13.021 -8.210 10.363 1.00 96.31 74 GLU A N 1
ATOM 590 C CA . GLU A 1 74 ? -11.924 -7.467 11.004 1.00 96.31 74 GLU A CA 1
ATOM 591 C C . GLU A 1 74 ? -12.213 -5.972 11.089 1.00 96.31 74 GLU A C 1
ATOM 593 O O . GLU A 1 74 ? -12.073 -5.377 12.159 1.00 96.31 74 GLU A O 1
ATOM 598 N N . PHE A 1 75 ? -12.649 -5.362 9.986 1.00 96.00 75 PHE A N 1
ATOM 599 C CA . PHE A 1 75 ? -12.876 -3.925 9.951 1.00 96.00 75 PHE A CA 1
ATOM 600 C C . PHE A 1 75 ? -14.094 -3.508 10.788 1.00 96.00 75 PHE A C 1
ATOM 602 O O . PHE A 1 75 ? -13.966 -2.793 11.783 1.00 96.00 75 PHE A O 1
ATOM 609 N N . VAL A 1 76 ? -15.286 -3.978 10.419 1.00 96.25 76 VAL A N 1
ATOM 610 C CA . VAL A 1 76 ? -16.548 -3.597 11.068 1.00 96.25 76 VAL A CA 1
ATOM 611 C C . VAL A 1 76 ? -16.647 -4.209 12.456 1.00 96.25 76 VAL A C 1
ATOM 613 O O . VAL A 1 76 ? -16.994 -3.504 13.400 1.00 96.25 76 VAL A O 1
ATOM 616 N N . GLY A 1 77 ? -16.295 -5.486 12.611 1.00 96.62 77 GLY A N 1
ATOM 617 C CA . GLY A 1 77 ? -16.290 -6.158 13.909 1.00 96.62 77 GLY A CA 1
ATOM 618 C C . GLY A 1 77 ? -15.309 -5.508 14.883 1.00 96.62 77 GLY A C 1
ATOM 619 O O . GLY A 1 77 ? -15.660 -5.300 16.045 1.00 96.62 77 GLY A O 1
ATOM 620 N N . GLY A 1 78 ? -14.130 -5.084 14.415 1.00 97.75 78 GLY A N 1
ATOM 621 C CA . GLY A 1 78 ? -13.178 -4.317 15.220 1.00 97.75 78 GLY A CA 1
ATOM 622 C C . GLY A 1 78 ? -13.757 -2.989 15.723 1.00 97.75 78 GLY A C 1
ATOM 623 O O . GLY A 1 78 ? -13.676 -2.693 16.917 1.00 97.75 78 GLY A O 1
ATOM 624 N N . LEU A 1 79 ? -14.425 -2.214 14.859 1.00 97.62 79 LEU A N 1
ATOM 625 C CA . LEU A 1 79 ? -15.083 -0.957 15.252 1.00 97.62 79 LEU A CA 1
ATOM 626 C C . LEU A 1 79 ? -16.273 -1.185 16.194 1.00 97.62 79 LEU A C 1
ATOM 628 O O . LEU A 1 79 ? -16.426 -0.475 17.191 1.00 97.62 79 LEU A O 1
ATOM 632 N N . CYS A 1 80 ? -17.089 -2.200 15.911 1.00 97.19 80 CYS A N 1
ATOM 633 C CA . CYS A 1 80 ? -18.173 -2.654 16.774 1.00 97.19 80 CYS A CA 1
ATOM 634 C C . CYS A 1 80 ? -17.660 -2.991 18.174 1.00 97.19 80 CYS A C 1
ATOM 636 O O . CYS A 1 80 ? -18.211 -2.513 19.167 1.00 97.19 80 CYS A O 1
ATOM 638 N N . ILE A 1 81 ? -16.552 -3.732 18.272 1.00 97.88 81 ILE A N 1
ATOM 639 C CA . ILE A 1 81 ? -15.887 -3.963 19.551 1.00 97.88 81 ILE A CA 1
ATOM 640 C C . ILE A 1 81 ? -15.415 -2.642 20.135 1.00 97.88 81 ILE A C 1
ATOM 642 O O . ILE A 1 81 ? -15.740 -2.402 21.285 1.00 97.88 81 ILE A O 1
ATOM 646 N N . ALA A 1 82 ? -14.729 -1.768 19.395 1.00 97.81 82 ALA A N 1
ATOM 647 C CA . ALA A 1 82 ? -14.118 -0.550 19.932 1.00 97.81 82 ALA A CA 1
ATOM 648 C C . ALA A 1 82 ? -15.122 0.437 20.553 1.00 97.81 82 ALA A C 1
ATOM 650 O O . ALA A 1 82 ? -14.867 1.003 21.621 1.00 97.81 82 ALA A O 1
ATOM 651 N N . PHE A 1 83 ? -16.300 0.596 19.950 1.00 96.31 83 PHE A N 1
ATOM 652 C CA . PHE A 1 83 ? -17.368 1.462 20.469 1.00 96.31 83 PHE A CA 1
ATOM 653 C C . PHE A 1 83 ? -18.381 0.723 21.354 1.00 96.31 83 PHE A C 1
ATOM 655 O O . PHE A 1 83 ? -19.155 1.341 22.089 1.00 96.31 83 PHE A O 1
ATOM 662 N N . GLY A 1 84 ? -18.330 -0.607 21.350 1.00 94.94 84 GLY A N 1
ATOM 663 C CA . GLY A 1 84 ? -19.194 -1.460 22.144 1.00 94.94 84 GLY A CA 1
ATOM 664 C C . GLY A 1 84 ? -20.607 -1.502 21.572 1.00 94.94 84 GLY A C 1
ATOM 665 O O . GLY A 1 84 ? -21.552 -1.151 22.272 1.00 94.94 84 GLY A O 1
ATOM 666 N N . PHE A 1 85 ? -20.720 -1.859 20.292 1.00 94.50 85 PHE A N 1
ATOM 667 C CA . PHE A 1 85 ? -21.957 -2.045 19.538 1.00 94.50 85 PHE A CA 1
ATOM 668 C C . PHE A 1 85 ? -22.011 -3.475 18.982 1.00 94.50 85 PHE A C 1
ATOM 670 O O . PHE A 1 85 ? -21.105 -3.875 18.256 1.00 94.50 85 PHE A O 1
ATOM 677 N N . PHE A 1 86 ? -23.039 -4.259 19.320 1.00 94.06 86 PHE A N 1
ATOM 678 C CA . PHE A 1 86 ? -23.091 -5.708 19.056 1.00 94.06 86 PHE A CA 1
ATOM 679 C C . PHE A 1 86 ? -21.808 -6.428 19.497 1.00 94.06 86 PHE A C 1
ATOM 681 O O . PHE A 1 86 ? -21.255 -7.282 18.792 1.00 94.06 86 PHE A O 1
ATOM 688 N N . THR A 1 87 ? -21.319 -6.068 20.686 1.00 94.88 87 THR A N 1
ATOM 689 C CA . THR A 1 87 ? -19.969 -6.413 21.144 1.00 94.88 87 THR A CA 1
ATOM 690 C C . THR A 1 87 ? -19.743 -7.919 21.189 1.00 94.88 87 THR A C 1
ATOM 692 O O . THR A 1 87 ? -18.711 -8.403 20.737 1.00 94.88 87 THR A O 1
ATOM 695 N N . ARG A 1 88 ? -20.714 -8.677 21.712 1.00 94.88 88 ARG A N 1
ATOM 696 C CA . ARG A 1 88 ? -20.577 -10.129 21.900 1.00 94.88 88 ARG A CA 1
ATOM 697 C C . ARG A 1 88 ? -20.524 -10.874 20.573 1.00 94.88 88 ARG A C 1
ATOM 699 O O . ARG A 1 88 ? -19.661 -11.723 20.404 1.00 94.88 88 ARG A O 1
ATOM 706 N N . ILE A 1 89 ? -21.394 -10.524 19.623 1.00 93.75 89 ILE A N 1
ATOM 707 C CA . ILE A 1 89 ? -21.384 -11.142 18.289 1.00 93.75 89 ILE A CA 1
ATOM 708 C C . ILE A 1 89 ? -20.068 -10.825 17.577 1.00 93.75 89 ILE A C 1
ATOM 710 O O . ILE A 1 89 ? -19.416 -11.732 17.068 1.00 93.75 89 ILE A O 1
ATOM 714 N N . SER A 1 90 ? -19.661 -9.555 17.590 1.00 95.69 90 SER A N 1
ATOM 715 C CA . SER A 1 90 ? -18.431 -9.108 16.928 1.00 95.69 90 SER A CA 1
ATOM 716 C C . SER A 1 90 ? -17.196 -9.785 17.527 1.00 95.69 90 SER A C 1
ATOM 718 O O . SER A 1 90 ? -16.327 -10.254 16.801 1.00 95.69 90 SER A O 1
ATOM 720 N N . ALA A 1 91 ? -17.151 -9.924 18.854 1.00 97.50 91 ALA A N 1
ATOM 721 C CA . ALA A 1 91 ? -16.077 -10.629 19.542 1.00 97.50 91 ALA A CA 1
ATOM 722 C C . ALA A 1 91 ? -16.067 -12.135 19.253 1.00 97.50 91 ALA A C 1
ATOM 724 O O . ALA A 1 91 ? -14.993 -12.691 19.075 1.00 97.50 91 ALA A O 1
ATOM 725 N N . ILE A 1 92 ? -17.225 -12.799 19.150 1.00 97.00 92 ILE A N 1
ATOM 726 C CA . ILE A 1 92 ? -17.293 -14.219 18.761 1.00 97.00 92 ILE A CA 1
ATOM 727 C C . ILE A 1 92 ? -16.773 -14.415 17.334 1.00 97.00 92 ILE A C 1
ATOM 729 O O . ILE A 1 92 ? -15.991 -15.331 17.089 1.00 97.00 92 ILE A O 1
ATOM 733 N N . GLN A 1 93 ? -17.173 -13.548 16.401 1.00 96.44 93 GLN A N 1
ATOM 734 C CA . GLN A 1 93 ? -16.706 -13.608 15.017 1.00 96.44 93 GLN A CA 1
ATOM 735 C C . GLN A 1 93 ? -15.183 -13.418 14.930 1.00 96.44 93 GLN A C 1
ATOM 737 O O . GLN A 1 93 ? -14.506 -14.240 14.310 1.00 96.44 93 GLN A O 1
ATOM 742 N N . LEU A 1 94 ? -14.630 -12.396 15.595 1.00 97.00 94 LEU A N 1
ATOM 743 C CA . LEU A 1 94 ? -13.182 -12.170 15.621 1.00 97.00 94 LEU A CA 1
ATOM 744 C C . LEU A 1 94 ? -12.436 -13.282 16.365 1.00 97.00 94 LEU A C 1
ATOM 746 O O . LEU A 1 94 ? -11.387 -13.719 15.902 1.00 97.00 94 LEU A O 1
ATOM 750 N N . ALA A 1 95 ? -12.982 -13.808 17.463 1.00 97.56 95 ALA A N 1
ATOM 751 C CA . ALA A 1 95 ? -12.405 -14.963 18.146 1.00 97.56 95 ALA A CA 1
ATOM 752 C C . ALA A 1 95 ? -12.314 -16.174 17.206 1.00 97.56 95 ALA A C 1
ATOM 754 O O . ALA A 1 95 ? -11.266 -16.806 17.132 1.00 97.56 95 ALA A O 1
ATOM 755 N N . PHE A 1 96 ? -13.358 -16.472 16.430 1.00 95.25 96 PHE A N 1
ATOM 756 C CA . PHE A 1 96 ? -13.302 -17.560 15.450 1.00 95.25 96 PHE A CA 1
ATOM 757 C C . PHE A 1 96 ? -12.198 -17.340 14.404 1.00 95.25 96 PHE A C 1
ATOM 759 O O . PHE A 1 96 ? -11.424 -18.248 14.111 1.00 95.25 96 PHE A O 1
ATOM 766 N N . GLN A 1 97 ? -12.070 -16.122 13.882 1.00 93.50 97 GLN A N 1
ATOM 767 C CA . GLN A 1 97 ? -11.052 -15.800 12.884 1.00 93.50 97 GLN A CA 1
ATOM 768 C C . GLN A 1 97 ? -9.630 -15.936 13.437 1.00 93.50 97 GLN A C 1
ATOM 770 O O . GLN A 1 97 ? -8.789 -16.604 12.838 1.00 93.50 97 GLN A O 1
ATOM 775 N N . PHE A 1 98 ? -9.366 -15.363 14.611 1.00 92.94 98 PHE A N 1
ATOM 776 C CA . PHE A 1 98 ? -8.053 -15.465 15.243 1.00 92.94 98 PHE A CA 1
ATOM 777 C C . PHE A 1 98 ? -7.753 -16.874 15.759 1.00 92.94 98 PHE A C 1
ATOM 779 O O . PHE A 1 98 ? -6.584 -17.239 15.815 1.00 92.94 98 PHE A O 1
ATOM 786 N N . PHE A 1 99 ? -8.764 -17.701 16.040 1.00 92.31 99 PHE A N 1
ATOM 787 C CA . PHE A 1 99 ? -8.572 -19.131 16.276 1.00 92.31 99 PHE A CA 1
ATOM 788 C C . PHE A 1 99 ? -8.018 -19.837 15.031 1.00 92.31 99 PHE A C 1
ATOM 790 O O . PHE A 1 99 ? -6.992 -20.509 15.107 1.00 92.31 99 PHE A O 1
ATOM 797 N N . VAL A 1 100 ? -8.648 -19.636 13.868 1.00 89.12 100 VAL A N 1
ATOM 798 C CA . VAL A 1 100 ? -8.177 -20.219 12.599 1.00 89.12 100 VAL A CA 1
ATOM 799 C C . VAL A 1 100 ? -6.740 -19.780 12.309 1.00 89.12 100 VAL A C 1
ATOM 801 O O . VAL A 1 100 ? -5.878 -20.610 12.024 1.00 89.12 100 VAL A O 1
ATOM 804 N N . VAL A 1 101 ? -6.447 -18.486 12.452 1.00 85.44 101 VAL A N 1
ATOM 805 C CA . VAL A 1 101 ? -5.103 -17.951 12.192 1.00 85.44 101 VAL A CA 1
ATOM 806 C C . VAL A 1 101 ? -4.069 -18.497 13.183 1.00 85.44 101 VAL A C 1
ATOM 808 O O . VAL A 1 101 ? -2.972 -18.872 12.777 1.00 85.44 101 VAL A O 1
ATOM 811 N N . ALA A 1 102 ? -4.393 -18.537 14.476 1.00 85.31 102 ALA A N 1
ATOM 812 C CA . ALA A 1 102 ? -3.434 -18.878 15.522 1.00 85.31 102 ALA A CA 1
ATOM 813 C C . ALA A 1 102 ? -3.170 -20.385 15.669 1.00 85.31 102 ALA A C 1
ATOM 815 O O . ALA A 1 102 ? -2.093 -20.758 16.132 1.00 85.31 102 ALA A O 1
ATOM 816 N N . PHE A 1 103 ? -4.139 -21.237 15.319 1.00 83.75 103 PHE A N 1
ATOM 817 C CA . PHE A 1 103 ? -4.072 -22.678 15.594 1.00 83.75 103 PHE A CA 1
ATOM 818 C C . PHE A 1 103 ? -4.137 -23.569 14.353 1.00 83.75 103 PHE A C 1
ATOM 820 O O . PHE A 1 103 ? -3.697 -24.711 14.434 1.00 83.75 103 PHE A O 1
ATOM 827 N N . ILE A 1 104 ? -4.678 -23.083 13.231 1.00 80.38 104 ILE A N 1
ATOM 828 C CA . ILE A 1 104 ? -4.828 -23.885 12.004 1.00 80.38 104 ILE A CA 1
ATOM 829 C C . ILE A 1 104 ? -3.818 -23.457 10.939 1.00 80.38 104 ILE A C 1
ATOM 831 O O . ILE A 1 104 ? -3.212 -24.305 10.296 1.00 80.38 104 ILE A O 1
ATOM 835 N N . TRP A 1 105 ? -3.632 -22.149 10.745 1.00 73.44 105 TRP A N 1
ATOM 836 C CA . TRP A 1 105 ? -2.797 -21.634 9.656 1.00 73.44 105 TRP A CA 1
ATOM 837 C C . TRP A 1 105 ? -1.290 -21.660 9.950 1.00 73.44 105 TRP A C 1
ATOM 839 O O . TRP A 1 105 ? -0.481 -21.759 9.032 1.00 73.44 105 TRP A O 1
ATOM 849 N N . TYR A 1 106 ? -0.887 -21.517 11.212 1.00 67.44 106 TYR A N 1
ATOM 850 C CA . TYR A 1 106 ? 0.525 -21.364 11.559 1.00 67.44 106 TYR A CA 1
ATOM 851 C C . TYR A 1 106 ? 1.284 -22.690 11.390 1.00 67.44 106 TYR A C 1
ATOM 853 O O . TYR A 1 106 ? 0.866 -23.700 11.944 1.00 67.44 106 TYR A O 1
ATOM 861 N N . ASN A 1 107 ? 2.413 -22.679 10.670 1.00 59.66 107 ASN A N 1
ATOM 862 C CA . ASN A 1 107 ? 3.173 -23.893 10.316 1.00 59.66 107 ASN A CA 1
ATOM 863 C C . ASN A 1 107 ? 3.779 -24.644 11.522 1.00 59.66 107 ASN A C 1
ATOM 865 O O . ASN A 1 107 ? 4.083 -25.827 11.412 1.00 59.66 107 ASN A O 1
ATOM 869 N N . GLU A 1 108 ? 3.921 -23.982 12.673 1.00 64.69 108 GLU A N 1
ATOM 870 C CA . GLU A 1 108 ? 4.327 -24.588 13.949 1.00 64.69 108 GLU A CA 1
ATOM 871 C C . GLU A 1 108 ? 3.404 -24.086 15.069 1.00 64.69 108 GLU A C 1
ATOM 873 O O . GLU A 1 108 ? 3.759 -23.174 15.822 1.00 64.69 108 GLU A O 1
ATOM 878 N N . PRO A 1 109 ? 2.171 -24.607 15.177 1.00 59.97 109 PRO A N 1
ATOM 879 C CA . PRO A 1 109 ? 1.266 -24.172 16.220 1.00 59.97 109 PRO A CA 1
ATOM 880 C C . PRO A 1 109 ? 1.785 -24.745 17.541 1.00 59.97 109 PRO A C 1
ATOM 882 O O . PRO A 1 109 ? 1.680 -25.942 17.782 1.00 59.97 109 PRO A O 1
ATOM 885 N N . ALA A 1 110 ? 2.356 -23.897 18.399 1.00 72.81 110 ALA A N 1
ATOM 886 C CA . ALA A 1 110 ? 2.603 -24.206 19.807 1.00 72.81 110 ALA A CA 1
ATOM 887 C C . ALA A 1 110 ? 1.403 -23.686 20.623 1.00 7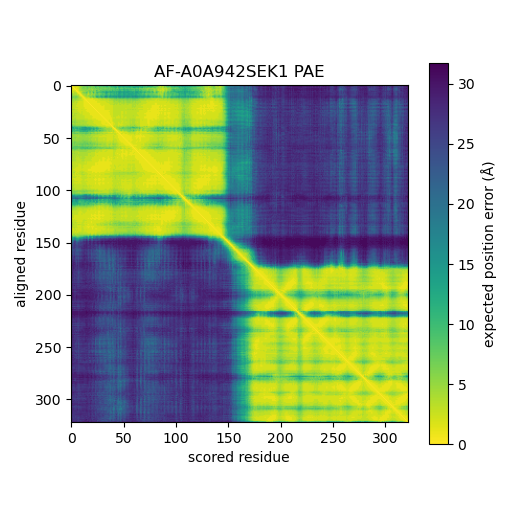2.81 110 ALA A C 1
ATOM 889 O O . ALA A 1 110 ? 1.413 -22.533 21.060 1.00 72.81 110 ALA A O 1
ATOM 890 N N . PRO A 1 111 ? 0.321 -24.469 20.809 1.00 71.62 111 PRO A N 1
ATOM 891 C CA . PRO A 1 111 ? -0.986 -23.918 21.176 1.00 71.62 111 PRO A CA 1
ATOM 892 C C . PRO A 1 111 ? -1.052 -23.417 22.622 1.00 71.62 111 PRO A C 1
ATOM 894 O O . PRO A 1 111 ? -1.889 -22.585 22.949 1.00 71.62 111 PRO A O 1
ATOM 897 N N . MET A 1 112 ? -0.186 -23.957 23.483 1.00 72.00 112 MET A N 1
ATOM 898 C CA . MET A 1 112 ? -0.208 -23.711 24.929 1.00 72.00 112 MET A CA 1
ATOM 899 C C . MET A 1 112 ? 0.963 -22.856 25.414 1.00 72.00 112 MET A C 1
ATOM 901 O O . MET A 1 112 ? 0.807 -22.092 26.358 1.00 72.00 112 MET A O 1
ATOM 905 N N . ILE A 1 113 ? 2.133 -22.997 24.786 1.00 77.75 113 ILE A N 1
ATOM 906 C CA . ILE A 1 113 ? 3.376 -22.316 25.192 1.00 77.75 113 ILE A CA 1
ATOM 907 C C . ILE A 1 113 ? 3.858 -21.288 24.165 1.00 77.75 113 ILE A C 1
ATOM 909 O O . ILE A 1 113 ? 4.834 -20.584 24.412 1.00 77.75 113 ILE A O 1
ATOM 913 N N . GLY A 1 114 ? 3.203 -21.217 23.003 1.00 73.31 114 GLY A N 1
ATOM 914 C CA . GLY A 1 114 ? 3.530 -20.250 21.968 1.00 73.31 114 GLY A CA 1
ATOM 915 C C . GLY A 1 114 ? 3.321 -18.826 22.470 1.00 73.31 114 GLY A C 1
ATOM 916 O O . GLY A 1 114 ? 2.327 -18.510 23.117 1.00 73.31 114 GLY A O 1
ATOM 917 N N . MET A 1 115 ? 4.262 -17.941 22.154 1.00 76.94 115 MET A N 1
ATOM 918 C CA . MET A 1 115 ? 4.154 -16.513 22.458 1.00 76.94 115 MET A CA 1
ATOM 919 C C . MET A 1 115 ? 3.718 -15.737 21.212 1.00 76.94 115 MET A C 1
ATOM 921 O O . MET A 1 115 ? 4.363 -14.773 20.803 1.00 76.94 115 MET A O 1
ATOM 925 N N . TYR A 1 116 ? 2.634 -16.183 20.574 1.00 84.19 116 TYR A N 1
ATOM 926 C CA . TYR A 1 116 ? 2.150 -15.585 19.331 1.00 84.19 116 TYR A CA 1
ATOM 927 C C . TYR A 1 116 ? 1.103 -14.507 19.597 1.00 84.19 116 TYR A C 1
ATOM 929 O O . TYR A 1 116 ? 0.132 -14.705 20.331 1.00 84.19 116 TYR A O 1
ATOM 937 N N . TYR A 1 117 ? 1.263 -13.367 18.931 1.00 85.81 117 TYR A N 1
ATOM 938 C CA . TYR A 1 117 ? 0.353 -12.230 19.051 1.00 85.81 117 TYR A CA 1
ATOM 939 C C . TYR A 1 117 ? -1.106 -12.598 18.712 1.00 85.81 117 TYR A C 1
ATOM 941 O O . TYR A 1 117 ? -2.043 -12.138 19.361 1.00 85.81 117 TYR A O 1
ATOM 949 N N . GLN A 1 118 ? -1.310 -13.499 17.751 1.00 89.06 118 GLN A N 1
ATOM 950 C CA . GLN A 1 118 ? -2.622 -13.970 17.307 1.00 89.06 118 GLN A CA 1
ATOM 951 C C . GLN A 1 118 ? -3.349 -14.787 18.387 1.00 89.06 118 GLN A C 1
ATOM 953 O O . GLN A 1 118 ? -4.567 -14.675 18.514 1.00 89.06 118 GLN A O 1
ATOM 958 N N . GLN A 1 119 ? -2.617 -15.553 19.205 1.00 90.31 119 GLN A N 1
ATOM 959 C CA . GLN A 1 119 ? -3.191 -16.289 20.339 1.00 90.31 119 GLN A CA 1
ATOM 960 C C . GLN A 1 119 ? -3.652 -15.329 21.442 1.00 90.31 119 GLN A C 1
ATOM 962 O O . GLN A 1 119 ? -4.731 -15.505 22.009 1.00 90.31 119 GLN A O 1
ATOM 967 N N . LEU A 1 120 ? -2.873 -14.276 21.714 1.00 91.94 120 LEU A N 1
ATOM 968 C CA . LEU A 1 120 ? -3.263 -13.235 22.666 1.00 91.94 120 LEU A CA 1
ATOM 969 C C . LEU A 1 120 ? -4.539 -12.515 22.211 1.00 91.94 120 LEU A C 1
ATOM 971 O O . LEU A 1 120 ? -5.445 -12.296 23.015 1.00 91.94 120 LEU A O 1
ATOM 975 N N . LEU A 1 121 ? -4.633 -12.184 20.921 1.00 94.81 121 LEU A N 1
ATOM 976 C CA . LEU A 1 121 ? -5.831 -11.579 20.341 1.00 94.81 121 LEU A CA 1
ATOM 977 C C . LEU A 1 121 ? -7.043 -12.506 20.430 1.00 94.81 121 LEU A C 1
ATOM 979 O O . LEU A 1 121 ? -8.105 -12.063 20.863 1.00 94.81 121 LEU A O 1
ATOM 983 N N . PHE A 1 122 ? -6.879 -13.790 20.093 1.00 95.12 122 PHE A N 1
ATOM 984 C CA . PHE A 1 122 ? -7.922 -14.801 20.264 1.00 95.12 122 PHE A CA 1
ATOM 985 C C . PHE A 1 122 ? -8.485 -14.784 21.691 1.00 95.12 122 PHE A C 1
ATOM 987 O O . PHE A 1 122 ? -9.689 -14.598 21.878 1.00 95.12 122 PHE A O 1
ATOM 994 N N . TRP A 1 123 ? -7.623 -14.888 22.706 1.00 95.19 123 TRP A N 1
ATOM 995 C CA . TRP A 1 123 ? -8.057 -14.873 24.104 1.00 95.19 123 TRP A CA 1
ATOM 996 C C . TRP A 1 123 ? -8.640 -13.526 24.541 1.00 95.19 123 TRP A C 1
ATOM 998 O O . TRP A 1 123 ? -9.603 -13.496 25.309 1.00 95.19 123 TRP A O 1
ATOM 1008 N N . GLY A 1 124 ? -8.131 -12.412 24.009 1.00 97.25 124 GLY A N 1
ATOM 1009 C CA . GLY A 1 124 ? -8.720 -11.088 24.202 1.00 97.25 124 GLY A CA 1
ATOM 1010 C C . GLY A 1 124 ? -10.160 -11.013 23.687 1.00 97.25 124 GLY A C 1
ATOM 1011 O O . GLY A 1 124 ? -11.041 -10.502 24.381 1.00 97.25 124 GLY A O 1
ATOM 1012 N N . PHE A 1 125 ? -10.437 -11.583 22.513 1.00 98.00 125 PHE A N 1
ATOM 1013 C CA . PHE A 1 125 ? -11.791 -11.639 21.962 1.00 98.00 125 PHE A CA 1
ATOM 1014 C C . PHE A 1 125 ? -12.697 -12.618 22.701 1.00 98.00 125 PHE A C 1
ATOM 1016 O O . PHE A 1 125 ? -13.856 -12.283 22.942 1.00 98.00 125 PHE A O 1
ATOM 1023 N N . VAL A 1 126 ? -12.186 -13.766 23.154 1.00 97.38 126 VAL A N 1
ATOM 1024 C CA . VAL A 1 126 ? -12.934 -14.671 24.044 1.00 97.38 126 VAL A CA 1
ATOM 1025 C C . VAL A 1 126 ? -13.343 -13.942 25.328 1.00 97.38 126 VAL A C 1
ATOM 1027 O O . VAL A 1 126 ? -14.510 -13.991 25.725 1.00 97.38 126 VAL A O 1
ATOM 1030 N N . LEU A 1 127 ? -12.420 -13.195 25.941 1.00 97.38 127 LEU A N 1
ATOM 1031 C CA . LEU A 1 127 ? -12.703 -12.402 27.135 1.00 97.38 127 LEU A CA 1
ATOM 1032 C C . LEU A 1 127 ? -13.815 -11.373 26.876 1.00 97.38 127 LEU A C 1
ATOM 1034 O O . LEU A 1 127 ? -14.751 -11.269 27.668 1.00 97.38 127 LEU A O 1
ATOM 1038 N N . ILE A 1 128 ? -13.763 -10.652 25.751 1.00 97.62 128 ILE A N 1
ATOM 1039 C CA . ILE A 1 128 ? -14.789 -9.665 25.375 1.00 97.62 128 ILE A CA 1
ATOM 1040 C C . ILE A 1 128 ? -16.133 -10.335 25.054 1.00 97.62 128 ILE A C 1
ATOM 1042 O O . ILE A 1 128 ? -17.178 -9.816 25.447 1.00 97.62 128 ILE A O 1
ATOM 1046 N N . ALA A 1 129 ? -16.135 -11.494 24.395 1.00 96.50 129 ALA A N 1
ATOM 1047 C CA . ALA A 1 129 ? -17.348 -12.248 24.083 1.00 96.50 129 ALA A CA 1
ATOM 1048 C C . ALA A 1 129 ? -18.096 -12.687 25.354 1.00 96.50 129 ALA A C 1
ATOM 1050 O O . ALA A 1 129 ? -19.330 -12.643 25.402 1.00 96.50 129 ALA A O 1
ATOM 1051 N N . VAL A 1 130 ? -17.360 -13.062 26.405 1.00 94.62 130 VAL A N 1
ATOM 1052 C CA . VAL A 1 130 ? -17.928 -13.466 27.699 1.00 94.62 130 VAL A CA 1
ATOM 1053 C C . VAL A 1 130 ? -18.335 -12.253 28.540 1.00 94.62 130 VAL A C 1
ATOM 1055 O O . VAL A 1 130 ? -19.456 -12.217 29.060 1.00 94.62 130 VAL A O 1
ATOM 1058 N N . ALA A 1 131 ? -17.465 -11.247 28.649 1.00 94.44 131 ALA A N 1
ATOM 1059 C CA . ALA A 1 131 ? -17.684 -10.057 29.472 1.00 94.44 131 ALA A CA 1
ATOM 1060 C C . ALA A 1 131 ? -18.763 -9.118 28.898 1.00 94.44 131 ALA A C 1
ATOM 1062 O O . ALA A 1 131 ? -19.612 -8.591 29.624 1.00 94.44 131 ALA A O 1
ATOM 1063 N N . GLY A 1 132 ? -18.778 -8.946 27.577 1.00 94.19 132 GLY A N 1
ATOM 1064 C CA . GLY A 1 132 ? -19.646 -8.018 26.861 1.00 94.19 132 GLY A CA 1
ATOM 1065 C C . GLY A 1 132 ? -19.121 -6.578 26.831 1.00 94.19 132 GLY A C 1
ATOM 1066 O O . GLY A 1 132 ? -17.938 -6.294 27.019 1.00 94.19 132 GLY A O 1
ATOM 1067 N N . ALA A 1 133 ? -20.026 -5.640 26.559 1.00 93.88 133 ALA A N 1
ATOM 1068 C CA . ALA A 1 133 ? -19.674 -4.273 26.173 1.00 93.88 133 ALA A CA 1
ATOM 1069 C C . ALA A 1 133 ? -19.168 -3.376 27.323 1.00 93.88 133 ALA A C 1
ATOM 1071 O O . ALA A 1 133 ? -18.409 -2.429 27.091 1.00 93.88 133 ALA A O 1
ATOM 1072 N N . GLY A 1 134 ? -19.546 -3.683 28.569 1.00 93.00 134 GLY A N 1
ATOM 1073 C CA . GLY A 1 134 ? -19.279 -2.846 29.744 1.00 93.00 134 GLY A CA 1
ATOM 1074 C C . GLY A 1 134 ? -20.146 -1.582 29.819 1.00 93.00 134 GLY A C 1
ATOM 1075 O O . GLY A 1 134 ? -20.899 -1.266 28.899 1.00 93.00 134 GLY A O 1
ATOM 1076 N N . LYS A 1 135 ? -20.033 -0.838 30.929 1.00 92.88 135 LYS A N 1
ATOM 1077 C CA . LYS A 1 135 ? -20.861 0.352 31.223 1.00 92.88 135 LYS A CA 1
ATOM 1078 C C . LYS A 1 135 ? -20.711 1.490 30.207 1.00 92.88 135 LYS A C 1
ATOM 1080 O O . LYS A 1 135 ? -21.679 2.181 29.901 1.00 92.88 135 LYS A O 1
ATOM 1085 N N . TYR A 1 136 ? -19.496 1.706 29.710 1.00 93.88 136 TYR A N 1
ATOM 1086 C CA . TYR A 1 136 ? -19.199 2.737 28.716 1.00 93.88 136 TYR A CA 1
ATOM 1087 C C . TYR A 1 136 ? -19.245 2.121 27.318 1.00 93.88 136 TYR A C 1
ATOM 1089 O O . TYR A 1 136 ? -18.212 1.773 26.756 1.00 93.88 136 TYR A O 1
ATOM 1097 N N . SER A 1 137 ? -20.448 1.905 26.790 1.00 94.56 137 SER A N 1
ATOM 1098 C CA . SER A 1 137 ? -20.664 1.313 25.466 1.00 94.56 137 SER A CA 1
ATOM 1099 C C . SER A 1 137 ? -22.009 1.722 24.870 1.00 94.56 137 SER A C 1
ATOM 1101 O O . SER A 1 137 ? -22.930 2.108 25.599 1.00 94.56 137 SER A O 1
ATOM 1103 N N . VAL A 1 138 ? -22.131 1.604 23.546 1.00 93.38 138 VAL A N 1
ATOM 1104 C CA . VAL A 1 138 ? -23.403 1.810 22.837 1.00 93.38 138 VAL A CA 1
ATOM 1105 C C . VAL A 1 138 ? -24.435 0.757 23.256 1.00 93.38 138 VAL A C 1
ATOM 1107 O O . VAL A 1 138 ? -25.586 1.101 23.515 1.00 93.38 138 VAL A O 1
ATOM 1110 N N . ASP A 1 139 ? -24.023 -0.499 23.417 1.00 92.00 139 ASP A N 1
ATOM 1111 C CA . ASP A 1 139 ? -24.873 -1.605 23.863 1.00 92.00 139 ASP A CA 1
ATOM 1112 C C . ASP A 1 139 ? -25.513 -1.315 25.235 1.00 92.00 139 ASP A C 1
ATOM 1114 O O . ASP A 1 139 ? -26.726 -1.455 25.409 1.00 92.00 139 ASP A O 1
ATOM 1118 N N . HIS A 1 140 ? -24.728 -0.815 26.197 1.00 92.06 140 HIS A N 1
ATOM 1119 C CA . HIS A 1 140 ? -25.233 -0.435 27.520 1.00 92.06 140 HIS A CA 1
ATOM 1120 C C . HIS A 1 140 ? -26.183 0.769 27.465 1.00 92.06 140 HIS A C 1
ATOM 1122 O O . HIS A 1 140 ? -27.151 0.831 28.228 1.00 92.06 140 HIS A O 1
ATOM 1128 N N . TRP A 1 141 ? -25.937 1.724 26.565 1.00 90.31 141 TRP A N 1
ATOM 1129 C CA . TRP A 1 141 ? -26.851 2.843 26.338 1.00 90.31 141 TRP A CA 1
ATOM 1130 C C . TRP A 1 141 ? -28.191 2.378 25.749 1.00 90.31 141 TRP A C 1
ATOM 1132 O O . TRP A 1 141 ? -29.244 2.807 26.220 1.00 90.31 141 TRP A O 1
ATOM 1142 N N . ILE A 1 142 ? -28.170 1.449 24.786 1.00 88.44 142 ILE A N 1
ATOM 1143 C CA . ILE A 1 142 ? -29.378 0.848 24.199 1.00 88.44 142 ILE A CA 1
ATOM 1144 C C . ILE A 1 142 ? -30.190 0.102 25.265 1.00 88.44 142 ILE A C 1
ATOM 1146 O O . ILE A 1 142 ? -31.417 0.203 25.286 1.00 88.44 142 ILE A O 1
ATOM 1150 N N . MET A 1 143 ? -29.525 -0.624 26.166 1.00 86.25 143 MET A N 1
ATOM 1151 C CA . MET A 1 143 ? -30.196 -1.381 27.226 1.00 86.25 143 MET A CA 1
ATOM 1152 C C . MET A 1 143 ? -30.819 -0.520 28.321 1.00 86.25 143 MET A C 1
ATOM 1154 O O . MET A 1 143 ? -31.864 -0.889 28.850 1.00 86.25 143 MET A O 1
ATOM 1158 N N . ASN A 1 144 ? -30.192 0.606 28.658 1.00 85.12 144 ASN A N 1
ATOM 1159 C CA . ASN A 1 144 ? -30.616 1.465 29.765 1.00 85.12 144 ASN A CA 1
ATOM 1160 C C . ASN A 1 144 ? -31.377 2.708 29.309 1.00 85.12 144 ASN A C 1
ATOM 1162 O O . ASN A 1 144 ? -31.518 3.660 30.077 1.00 85.12 144 ASN A O 1
ATOM 1166 N N . LYS A 1 145 ? -31.861 2.726 28.063 1.00 76.38 145 LYS A N 1
ATOM 1167 C CA . LYS A 1 145 ? -32.686 3.823 27.565 1.00 76.38 145 LYS A CA 1
ATOM 1168 C C . LYS A 1 145 ? -33.957 3.891 28.426 1.00 76.38 145 LYS A C 1
ATOM 1170 O O . LYS A 1 145 ? -34.743 2.940 28.387 1.00 76.38 145 LYS A O 1
ATOM 1175 N N . PRO A 1 146 ? -34.176 4.961 29.215 1.00 59.41 146 PRO A N 1
ATOM 1176 C CA . PRO A 1 146 ? -35.381 5.064 30.021 1.00 59.41 146 PRO A CA 1
ATOM 1177 C C . PRO A 1 146 ? -36.580 5.056 29.074 1.0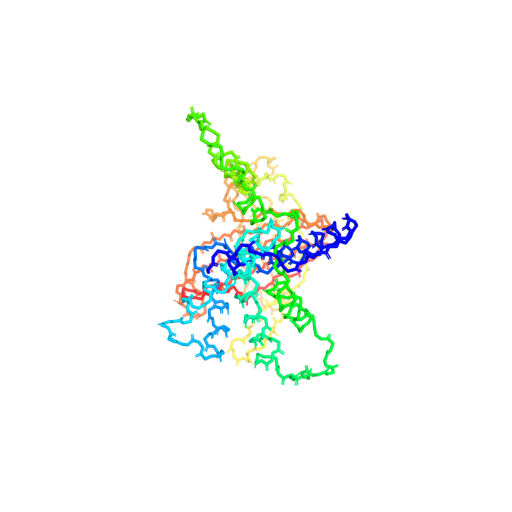0 59.41 146 PRO A C 1
ATOM 1179 O O . PRO A 1 146 ? -36.583 5.758 28.058 1.00 59.41 146 PRO A O 1
ATOM 1182 N N . SER A 1 147 ? -37.584 4.237 29.381 1.00 55.25 147 SER A N 1
ATOM 1183 C CA . SER A 1 147 ? -38.836 4.173 28.631 1.00 55.25 147 SER A CA 1
ATOM 1184 C C . SER A 1 147 ? -39.637 5.454 28.872 1.00 55.25 147 SER A C 1
ATOM 1186 O O . SER A 1 147 ? -40.607 5.469 29.627 1.00 55.25 147 SER A O 1
ATOM 1188 N N . SER A 1 148 ? -39.208 6.556 28.266 1.00 47.38 148 SER A N 1
ATOM 1189 C CA . SER A 1 148 ? -39.993 7.780 28.217 1.00 47.38 148 SER A CA 1
ATOM 1190 C C . SER A 1 148 ? -41.126 7.567 27.218 1.00 47.38 148 SER A C 1
ATOM 1192 O O . SER A 1 148 ? -40.909 7.530 26.006 1.00 47.38 148 SER A O 1
ATOM 1194 N N . LYS A 1 149 ? -42.351 7.404 27.731 1.00 54.97 149 LYS A N 1
ATOM 1195 C CA . LYS A 1 149 ? -43.548 7.780 26.976 1.00 54.97 149 LYS A CA 1
ATOM 1196 C C . LYS A 1 149 ? -43.521 9.306 26.848 1.00 54.97 149 LYS A C 1
ATOM 1198 O O . LYS A 1 149 ? -43.990 9.989 27.748 1.00 54.97 149 LYS A O 1
ATOM 1203 N N . SER A 1 150 ? -42.958 9.839 25.769 1.00 41.12 150 SER A N 1
ATOM 1204 C CA . SER A 1 150 ? -43.234 11.208 25.322 1.00 41.12 150 SER A CA 1
ATOM 1205 C C . SER A 1 150 ? -42.775 11.417 23.881 1.00 41.12 150 SER A C 1
ATOM 1207 O O . SER A 1 150 ? -41.805 10.816 23.421 1.00 41.12 150 SER A O 1
ATOM 1209 N N . SER A 1 151 ? -43.552 12.231 23.177 1.00 42.31 151 SER A N 1
ATOM 1210 C CA . SER A 1 151 ? -43.616 12.442 21.738 1.00 42.31 151 SER A CA 1
ATOM 1211 C C . SER A 1 151 ? -42.294 12.829 21.076 1.00 42.31 151 SER A C 1
ATOM 1213 O O . SER A 1 151 ? -41.579 13.706 21.549 1.00 42.31 151 SER A O 1
ATOM 1215 N N . ILE A 1 152 ? -42.057 12.196 19.926 1.00 50.12 152 ILE A N 1
ATOM 1216 C CA . ILE A 1 152 ? -41.387 12.702 18.718 1.00 50.12 152 ILE A CA 1
ATOM 1217 C C . ILE A 1 152 ? -40.684 14.058 18.909 1.00 50.12 152 ILE A C 1
ATOM 1219 O O . ILE A 1 152 ? -41.260 15.126 18.736 1.00 50.12 152 ILE A O 1
ATOM 1223 N N . GLY A 1 153 ? -39.389 13.966 19.183 1.00 42.88 153 GLY A N 1
ATOM 1224 C CA . GLY A 1 153 ? -38.375 14.942 18.819 1.00 42.88 153 GLY A CA 1
ATOM 1225 C C . GLY A 1 153 ? -37.185 14.130 18.333 1.00 42.88 153 GLY A C 1
ATOM 1226 O O . GLY A 1 153 ? -36.370 13.676 19.130 1.00 42.88 153 GLY A O 1
ATOM 1227 N N . SER A 1 154 ? -37.175 13.817 17.038 1.00 49.62 154 SER A N 1
ATOM 1228 C CA . SER A 1 154 ? -36.164 12.990 16.380 1.00 49.62 154 SER A CA 1
ATOM 1229 C C . SER A 1 154 ? -34.765 13.597 16.534 1.00 49.62 154 SER A C 1
ATOM 1231 O O . SER A 1 154 ? -34.312 14.346 15.676 1.00 49.62 154 SER A O 1
ATOM 1233 N N . PHE A 1 155 ? -34.035 13.199 17.573 1.00 45.66 155 PHE A N 1
ATOM 1234 C CA . PHE A 1 155 ? -32.582 13.079 17.484 1.00 45.66 155 PHE A CA 1
ATOM 1235 C C . PHE A 1 155 ? -32.258 11.614 17.220 1.00 45.66 155 PHE A C 1
ATOM 1237 O O . PHE A 1 155 ? -31.960 10.814 18.108 1.00 45.66 155 PHE A O 1
ATOM 1244 N N . ALA A 1 156 ? -32.446 11.256 15.952 1.00 44.59 156 ALA A N 1
ATOM 1245 C CA . ALA A 1 156 ? -32.104 9.960 15.413 1.00 44.59 156 ALA A CA 1
ATOM 1246 C C . ALA A 1 156 ? -30.591 9.692 15.571 1.00 44.59 156 ALA A C 1
ATOM 1248 O O . ALA A 1 156 ? -29.787 10.626 15.507 1.00 44.59 156 ALA A O 1
ATOM 1249 N N . PRO A 1 157 ? -30.176 8.414 15.652 1.00 47.16 157 PRO A N 1
ATOM 1250 C CA . PRO A 1 157 ? -28.774 7.976 15.546 1.00 47.16 157 PRO A CA 1
ATOM 1251 C C . PRO A 1 157 ? -28.066 8.410 14.239 1.00 47.16 157 PRO A C 1
ATOM 1253 O O . PRO A 1 157 ? -26.883 8.134 14.050 1.00 47.16 157 PRO A O 1
ATOM 1256 N N . ALA A 1 158 ? -28.759 9.150 13.369 1.00 46.72 158 ALA A N 1
ATOM 1257 C CA . ALA A 1 158 ? -28.219 9.868 12.226 1.00 46.72 158 ALA A CA 1
ATOM 1258 C C . ALA A 1 158 ? -27.059 10.809 12.595 1.00 46.72 158 ALA A C 1
ATOM 1260 O O . ALA A 1 158 ? -26.117 10.903 11.824 1.00 46.72 158 ALA A O 1
ATOM 1261 N N . GLY A 1 159 ? -27.049 11.440 13.777 1.00 42.66 159 GLY A N 1
ATOM 1262 C CA . GLY A 1 159 ? -25.951 12.341 14.167 1.00 42.66 159 GLY A CA 1
ATOM 1263 C C . GLY A 1 159 ? -24.587 11.647 14.306 1.00 42.66 159 GLY A C 1
ATOM 1264 O O . GLY A 1 159 ? -23.557 12.233 13.982 1.00 42.66 159 GLY A O 1
ATOM 1265 N N . MET A 1 160 ? -24.571 10.376 14.724 1.00 49.94 160 MET A N 1
ATOM 1266 C CA . MET A 1 160 ? -23.336 9.596 14.887 1.00 49.94 160 MET A CA 1
ATOM 1267 C C . MET A 1 160 ? -22.889 8.956 13.567 1.00 49.94 160 MET A C 1
ATOM 1269 O O . MET A 1 160 ? -21.695 8.901 13.290 1.00 49.94 160 MET A O 1
ATOM 1273 N N . LEU A 1 161 ? -23.844 8.564 12.714 1.00 50.47 161 LEU A N 1
ATOM 1274 C CA . LEU A 1 161 ? -23.578 8.166 11.328 1.00 50.47 161 LEU A CA 1
ATOM 1275 C C . LEU A 1 161 ? -23.061 9.339 10.491 1.00 50.47 161 LEU A C 1
ATOM 1277 O O . LEU A 1 161 ? -22.171 9.141 9.679 1.00 50.47 161 LEU A O 1
ATOM 1281 N N . VAL A 1 162 ? -23.547 10.560 10.723 1.00 51.78 162 VAL A N 1
ATOM 1282 C CA . VAL A 1 162 ? -23.063 11.776 10.055 1.00 51.78 162 VAL A CA 1
ATOM 1283 C C . VAL A 1 162 ? -21.666 12.157 10.542 1.00 51.78 162 VAL A C 1
ATOM 1285 O O . VAL A 1 162 ? -20.848 12.535 9.718 1.00 51.78 162 VAL A O 1
ATOM 1288 N N . LEU A 1 163 ? -21.327 11.976 11.826 1.00 47.62 163 LEU A N 1
ATOM 1289 C CA . LEU A 1 163 ? -19.945 12.160 12.300 1.00 47.62 163 LEU A CA 1
ATOM 1290 C C . LEU A 1 163 ? -18.988 11.087 11.742 1.00 47.62 163 LEU A C 1
ATOM 1292 O O . LEU A 1 163 ? -17.842 11.391 11.424 1.00 47.62 163 LEU A O 1
ATOM 1296 N N . PHE A 1 164 ? -19.468 9.848 11.577 1.00 51.50 164 PHE A N 1
ATOM 1297 C CA . PHE A 1 164 ? -18.727 8.755 10.939 1.00 51.50 164 PHE A CA 1
ATOM 1298 C C . PHE A 1 164 ? -18.542 9.001 9.430 1.00 51.50 164 PHE A C 1
ATOM 1300 O O . PHE A 1 164 ? -17.441 8.840 8.920 1.00 51.50 164 PHE A O 1
ATOM 1307 N N . PHE A 1 165 ? -19.567 9.494 8.725 1.00 51.12 165 PHE A N 1
ATOM 1308 C CA . PHE A 1 165 ? -19.474 9.901 7.316 1.00 51.12 165 PHE A CA 1
ATOM 1309 C C . PHE A 1 165 ? -18.651 11.185 7.110 1.00 51.12 165 PHE A C 1
ATOM 1311 O O . PHE A 1 165 ? -17.973 11.301 6.096 1.00 51.12 165 PHE A O 1
ATOM 1318 N N . LEU A 1 166 ? -18.650 12.124 8.066 1.00 45.75 166 LEU A N 1
ATOM 1319 C CA . LEU A 1 166 ? -17.824 13.339 8.021 1.00 45.75 166 LEU A CA 1
ATOM 1320 C C . LEU A 1 166 ? -1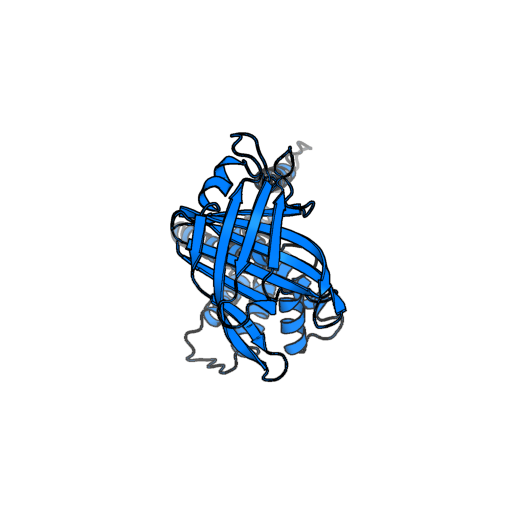6.346 13.053 8.326 1.00 45.75 166 LEU A C 1
ATOM 1322 O O . LEU A 1 166 ? -15.484 13.725 7.766 1.00 45.75 166 LEU A O 1
ATOM 1326 N N . LEU A 1 167 ? -16.028 12.045 9.149 1.00 45.62 167 LEU A N 1
ATOM 1327 C CA . LEU A 1 167 ? -14.650 11.563 9.336 1.00 45.62 167 LEU A CA 1
ATOM 1328 C C . LEU A 1 167 ? -14.166 10.688 8.166 1.00 45.62 167 LEU A C 1
ATOM 1330 O O . LEU A 1 167 ? -12.977 10.691 7.865 1.00 45.62 167 LEU A O 1
ATOM 1334 N N . VAL A 1 168 ? -15.083 10.019 7.456 1.00 47.06 168 VAL A N 1
ATOM 1335 C CA . VAL A 1 168 ? -14.844 9.383 6.143 1.00 47.06 168 VAL A CA 1
ATOM 1336 C C . VAL A 1 168 ? -15.006 10.406 5.006 1.00 47.06 168 VAL A C 1
ATOM 1338 O O . VAL A 1 168 ? -15.261 10.040 3.860 1.00 47.06 168 VAL A O 1
ATOM 1341 N N . SER A 1 169 ? -14.817 11.706 5.282 1.00 45.72 169 SER A N 1
ATOM 1342 C CA . SER A 1 169 ? -14.531 12.662 4.212 1.00 45.72 169 SER A CA 1
ATOM 1343 C C . SER A 1 169 ? -13.345 12.104 3.446 1.00 45.72 169 SER A C 1
ATOM 1345 O O . SER A 1 169 ? -12.238 12.015 3.980 1.00 45.72 169 SER A O 1
ATOM 1347 N N . PHE A 1 170 ? -13.644 11.636 2.236 1.00 49.28 170 PHE A N 1
ATOM 1348 C CA . PHE A 1 170 ? -12.721 11.117 1.252 1.00 49.28 170 PHE A CA 1
ATOM 1349 C C . PHE A 1 170 ? -11.371 11.816 1.424 1.00 49.28 170 PHE A C 1
ATOM 1351 O O . PHE A 1 170 ? -11.222 12.985 1.069 1.00 49.28 170 PHE A O 1
ATOM 1358 N N . HIS A 1 171 ? -10.361 11.094 1.917 1.00 45.56 171 HIS A N 1
ATOM 1359 C CA . HIS A 1 171 ? -9.006 11.368 1.461 1.00 45.56 171 HIS A CA 1
ATOM 1360 C C . HIS A 1 171 ? -9.008 10.977 -0.014 1.00 45.56 171 HIS A C 1
ATOM 1362 O O . HIS A 1 171 ? -8.559 9.897 -0.394 1.00 45.56 171 HIS A O 1
ATOM 1368 N N . GLN A 1 172 ? -9.613 11.823 -0.850 1.00 46.09 172 GLN A N 1
ATOM 1369 C CA . GLN A 1 172 ? -9.441 11.753 -2.279 1.00 46.09 172 GLN A CA 1
ATOM 1370 C C . GLN A 1 172 ? -7.959 12.021 -2.460 1.00 46.09 172 GLN A C 1
ATOM 1372 O O . GLN A 1 172 ? -7.498 13.149 -2.289 1.00 46.09 172 GLN A O 1
ATOM 1377 N N . LYS A 1 173 ? -7.198 10.938 -2.642 1.00 56.22 173 LYS A N 1
ATOM 1378 C CA . LYS A 1 173 ? -5.760 10.992 -2.853 1.00 56.22 173 LYS A CA 1
ATOM 1379 C C . LYS A 1 173 ? -5.578 11.946 -4.024 1.00 56.22 173 LYS A C 1
ATOM 1381 O O . LYS A 1 173 ? -6.032 11.645 -5.126 1.00 56.22 173 LYS A O 1
ATOM 1386 N N . GLN A 1 174 ? -5.066 13.139 -3.731 1.00 66.38 174 GLN A N 1
ATOM 1387 C CA . GLN A 1 174 ? -4.930 14.196 -4.720 1.00 66.38 174 GLN A CA 1
ATOM 1388 C C . GLN A 1 174 ? -4.170 13.600 -5.903 1.00 66.38 174 GLN A C 1
ATOM 1390 O O . GLN A 1 174 ? -3.170 12.907 -5.688 1.00 66.38 174 GLN A O 1
ATOM 1395 N N . GLU A 1 175 ? -4.689 13.770 -7.123 1.00 79.88 175 GLU A N 1
ATOM 1396 C CA . GLU A 1 175 ? -4.041 13.156 -8.278 1.00 79.88 175 GLU A CA 1
ATOM 1397 C C . GLU A 1 175 ? -2.582 13.640 -8.345 1.00 79.88 175 GLU A C 1
ATOM 1399 O O . GLU A 1 175 ? -2.319 14.834 -8.159 1.00 79.88 175 GLU A O 1
ATOM 1404 N N . PRO A 1 176 ? -1.614 12.728 -8.522 1.00 90.75 176 PRO A N 1
ATOM 1405 C CA . PRO A 1 176 ? -0.205 13.080 -8.461 1.00 90.75 176 PRO A CA 1
ATOM 1406 C C . PRO A 1 176 ? 0.172 13.936 -9.675 1.00 90.75 176 PRO A C 1
ATOM 1408 O O . PRO A 1 176 ? 0.276 13.437 -10.791 1.00 90.75 176 PRO A O 1
ATOM 1411 N N . ILE A 1 177 ? 0.400 15.231 -9.444 1.00 93.88 177 ILE A N 1
ATOM 1412 C CA . ILE A 1 177 ? 0.840 16.185 -10.470 1.00 93.88 177 ILE A CA 1
ATOM 1413 C C . ILE A 1 177 ? 2.337 16.465 -10.311 1.00 93.88 177 ILE A C 1
ATOM 1415 O O . ILE A 1 177 ? 2.808 16.823 -9.223 1.00 93.88 177 ILE A O 1
ATOM 1419 N N . LEU A 1 178 ? 3.081 16.344 -11.410 1.00 94.12 178 LEU A N 1
ATOM 1420 C CA . LEU A 1 178 ? 4.498 16.684 -11.509 1.00 94.12 178 LEU A CA 1
ATOM 1421 C C . LEU A 1 178 ? 4.728 18.076 -12.094 1.00 94.12 178 LEU A C 1
ATOM 1423 O O . LEU A 1 178 ? 4.108 18.490 -13.074 1.00 94.12 178 LEU A O 1
ATOM 1427 N N . LYS A 1 179 ? 5.703 18.779 -11.523 1.00 93.25 179 LYS A N 1
ATOM 1428 C CA . LYS A 1 179 ? 6.265 20.011 -12.069 1.00 93.25 179 LYS A CA 1
ATOM 1429 C C . LYS A 1 179 ? 7.531 19.677 -12.862 1.00 93.25 179 LYS A C 1
ATOM 1431 O O . LYS A 1 179 ? 8.325 18.860 -12.401 1.00 93.25 179 LYS A O 1
ATOM 1436 N N . PRO A 1 180 ? 7.804 20.358 -13.990 1.00 91.19 180 PRO A N 1
ATOM 1437 C CA . PRO A 1 180 ? 9.020 20.116 -14.770 1.00 91.19 180 PRO A CA 1
ATOM 1438 C C . PRO A 1 180 ? 10.316 20.222 -13.953 1.00 91.19 180 PRO A C 1
ATOM 1440 O O . PRO A 1 180 ? 11.238 19.437 -14.150 1.00 91.19 180 PRO A O 1
ATOM 1443 N N . SER A 1 181 ? 10.366 21.151 -12.991 1.00 91.25 181 SER A N 1
ATOM 1444 C CA . SER A 1 181 ? 11.529 21.363 -12.121 1.00 91.25 181 SER A CA 1
ATOM 1445 C C . SER A 1 181 ? 11.893 20.146 -11.267 1.00 91.25 181 SER A C 1
ATOM 1447 O O . SER A 1 181 ? 13.049 19.991 -10.889 1.00 91.25 181 SER A O 1
ATOM 1449 N N . GLU A 1 182 ? 10.926 19.278 -10.965 1.00 93.00 182 GLU A N 1
ATOM 1450 C CA . GLU A 1 182 ? 11.127 18.078 -10.142 1.00 93.00 182 GLU A CA 1
ATOM 1451 C C . GLU A 1 182 ? 11.913 16.984 -10.885 1.00 93.00 182 GLU A C 1
ATOM 1453 O O . GLU A 1 182 ? 12.480 16.097 -10.256 1.00 93.00 182 GLU A O 1
ATOM 1458 N N . LEU A 1 183 ? 12.014 17.077 -12.215 1.00 93.19 183 LEU A N 1
ATOM 1459 C CA . LEU A 1 183 ? 12.813 16.178 -13.053 1.00 93.19 183 LEU A CA 1
ATOM 1460 C C . LEU A 1 183 ? 14.164 16.787 -13.460 1.00 93.19 183 LEU A C 1
ATOM 1462 O O . LEU A 1 183 ? 14.899 16.198 -14.250 1.00 93.19 183 LEU A O 1
ATOM 1466 N N . ASN A 1 184 ? 14.538 17.954 -12.923 1.00 89.50 184 ASN A N 1
ATOM 1467 C CA . ASN A 1 184 ? 15.800 18.612 -13.277 1.00 89.50 184 ASN A CA 1
ATOM 1468 C C . ASN A 1 184 ? 17.022 17.739 -12.973 1.00 89.50 184 ASN A C 1
ATOM 1470 O O . ASN A 1 184 ? 17.954 17.701 -13.778 1.00 89.50 184 ASN A O 1
ATOM 1474 N N . HIS A 1 185 ? 16.993 17.010 -11.852 1.00 92.50 185 HIS A N 1
ATOM 1475 C CA . HIS A 1 185 ? 18.08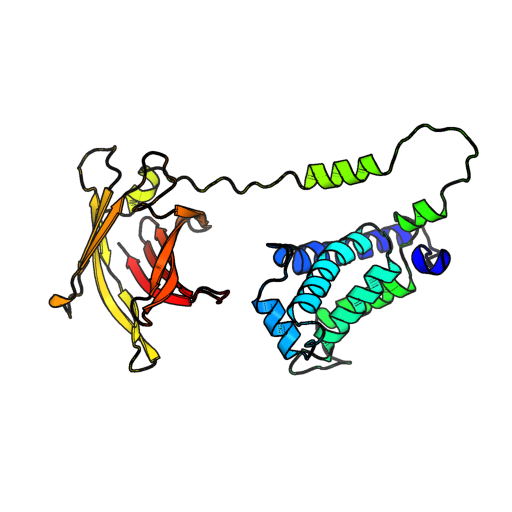9 16.132 -11.444 1.00 92.50 185 HIS A CA 1
ATOM 1476 C C . HIS A 1 185 ? 18.297 14.953 -12.386 1.00 92.50 185 HIS A C 1
ATOM 1478 O O . HIS A 1 185 ? 19.401 14.430 -12.418 1.00 92.50 185 HIS A O 1
ATOM 1484 N N . LEU A 1 186 ? 17.306 14.591 -13.210 1.00 93.94 186 LEU A N 1
ATOM 1485 C CA . LEU A 1 186 ? 17.424 13.496 -14.169 1.00 93.94 186 LEU A CA 1
ATOM 1486 C C . LEU A 1 186 ? 18.548 13.739 -15.188 1.00 93.94 186 LEU A C 1
ATOM 1488 O O . LEU A 1 186 ? 19.071 12.785 -15.754 1.00 93.94 186 LEU A O 1
ATOM 1492 N N . GLN A 1 187 ? 18.910 14.997 -15.444 1.00 93.62 187 GLN A N 1
ATOM 1493 C CA . GLN A 1 187 ? 19.940 15.370 -16.410 1.00 93.62 187 GLN A CA 1
ATOM 1494 C C . GLN A 1 187 ? 21.347 15.017 -15.917 1.00 93.62 187 GLN A C 1
ATOM 1496 O O . GLN A 1 187 ? 21.702 15.248 -14.759 1.00 93.62 187 GLN A O 1
ATOM 1501 N N . GLY A 1 188 ? 22.193 14.540 -16.823 1.00 95.00 188 GLY A N 1
ATOM 1502 C CA . GLY A 1 188 ? 23.581 14.184 -16.557 1.00 95.00 188 GLY A CA 1
ATOM 1503 C C . GLY A 1 188 ? 23.954 12.815 -17.107 1.00 95.00 188 GLY A C 1
ATOM 1504 O O . GLY A 1 188 ? 23.178 12.169 -17.810 1.00 95.00 188 GLY A O 1
ATOM 1505 N N . THR A 1 189 ? 25.165 12.387 -16.770 1.00 97.69 189 THR A N 1
ATOM 1506 C CA . THR A 1 189 ? 25.663 11.050 -17.084 1.00 97.69 189 THR A CA 1
ATOM 1507 C C . THR A 1 189 ? 25.576 10.189 -15.837 1.00 97.69 189 THR A C 1
ATOM 1509 O O . THR A 1 189 ? 26.179 10.514 -14.821 1.00 97.69 189 THR A O 1
ATOM 1512 N N . TRP A 1 190 ? 24.852 9.088 -15.944 1.00 98.06 190 TRP A N 1
ATOM 1513 C CA . TRP A 1 190 ? 24.630 8.126 -14.879 1.00 98.06 190 TRP A CA 1
ATOM 1514 C C . TRP A 1 190 ? 25.376 6.829 -15.180 1.00 98.06 190 TRP A C 1
ATOM 1516 O O . TRP A 1 190 ? 25.412 6.392 -16.330 1.00 98.06 190 TRP A O 1
ATOM 1526 N N . HIS A 1 191 ? 25.928 6.193 -14.154 1.00 98.12 191 HIS A N 1
ATOM 1527 C CA . HIS A 1 191 ? 26.690 4.950 -14.252 1.00 98.12 191 HIS A CA 1
ATOM 1528 C C . HIS A 1 191 ? 26.120 3.907 -13.301 1.00 98.12 191 HIS A C 1
ATOM 1530 O O . HIS A 1 191 ? 25.772 4.226 -12.170 1.00 98.12 191 HIS A O 1
ATOM 1536 N N . GLY A 1 192 ? 26.051 2.650 -13.723 1.00 96.88 192 GLY A N 1
ATOM 1537 C CA . GLY A 1 192 ? 25.655 1.572 -12.829 1.00 96.88 192 GLY A CA 1
ATOM 1538 C C . GLY A 1 192 ? 25.297 0.312 -13.588 1.00 96.88 192 GLY A C 1
ATOM 1539 O O . GLY A 1 192 ? 26.024 -0.107 -14.488 1.00 96.88 192 GLY A O 1
ATOM 1540 N N . VAL A 1 193 ? 24.185 -0.308 -13.205 1.00 96.31 193 VAL A N 1
ATOM 1541 C CA . VAL A 1 193 ? 23.783 -1.608 -13.746 1.00 96.31 193 VAL A CA 1
ATOM 1542 C C . VAL A 1 193 ? 22.313 -1.643 -14.137 1.00 96.31 193 VAL A C 1
ATOM 1544 O O . VAL A 1 193 ? 21.457 -1.075 -13.457 1.00 96.31 193 VAL A O 1
ATOM 1547 N N . LEU A 1 194 ? 22.038 -2.362 -15.221 1.00 96.06 194 LEU A N 1
ATOM 1548 C CA . LEU A 1 194 ? 20.738 -2.922 -15.552 1.00 96.06 194 LEU A CA 1
ATOM 1549 C C . LEU A 1 194 ? 20.677 -4.346 -14.999 1.00 96.06 194 LEU A C 1
ATOM 1551 O O . LEU A 1 194 ? 21.470 -5.192 -15.400 1.00 96.06 194 LEU A O 1
ATOM 1555 N N . THR A 1 195 ? 19.719 -4.620 -14.124 1.00 88.12 195 THR A N 1
ATOM 1556 C CA . THR A 1 195 ? 19.398 -5.958 -13.623 1.00 88.12 195 THR A CA 1
ATOM 1557 C C . THR A 1 195 ? 18.116 -6.458 -14.278 1.00 88.12 195 THR A C 1
ATOM 1559 O O . THR A 1 195 ? 17.092 -5.775 -14.231 1.00 88.12 195 THR A O 1
ATOM 1562 N N . TYR A 1 196 ? 18.134 -7.659 -14.848 1.00 86.56 196 TYR A N 1
ATOM 1563 C CA . TYR A 1 196 ? 16.953 -8.335 -15.399 1.00 86.56 196 TYR A CA 1
ATOM 1564 C C . TYR A 1 196 ? 17.034 -9.842 -15.139 1.00 86.56 196 TYR A C 1
ATOM 1566 O O . TYR A 1 196 ? 18.094 -10.351 -14.788 1.00 86.56 196 TYR A O 1
ATOM 1574 N N . ILE A 1 197 ? 15.918 -10.555 -15.280 1.00 74.69 197 ILE A N 1
ATOM 1575 C CA . ILE A 1 197 ? 15.911 -12.021 -15.201 1.00 74.69 197 ILE A CA 1
ATOM 1576 C C . ILE A 1 197 ? 16.289 -12.576 -16.570 1.00 74.69 197 ILE A C 1
ATOM 1578 O O . ILE A 1 197 ? 15.609 -12.286 -17.555 1.00 74.69 197 ILE A O 1
ATOM 1582 N N . ASP A 1 198 ? 17.350 -13.376 -16.631 1.00 75.31 198 ASP A N 1
ATOM 1583 C CA . ASP A 1 198 ? 17.632 -14.187 -17.810 1.00 75.31 198 ASP A CA 1
ATOM 1584 C C . ASP A 1 198 ? 16.623 -15.339 -17.853 1.00 75.31 198 ASP A C 1
ATOM 1586 O O . ASP A 1 198 ? 16.579 -16.173 -16.956 1.00 75.31 198 ASP A O 1
ATOM 1590 N N . TYR A 1 199 ? 15.787 -15.384 -18.888 1.00 69.06 199 TYR A N 1
ATOM 1591 C CA . TYR A 1 199 ? 14.728 -16.389 -19.021 1.00 69.06 199 TYR A CA 1
ATOM 1592 C C . TYR A 1 199 ? 15.244 -17.774 -19.417 1.00 69.06 199 TYR A C 1
ATOM 1594 O O . TYR A 1 199 ? 14.490 -18.741 -19.338 1.00 69.06 199 TYR A O 1
ATOM 1602 N N . THR A 1 200 ? 16.512 -17.886 -19.814 1.00 68.56 200 THR A N 1
ATOM 1603 C CA . THR A 1 200 ? 17.157 -19.176 -20.076 1.00 68.56 200 THR A CA 1
ATOM 1604 C C . THR A 1 200 ? 17.582 -19.831 -18.767 1.00 68.56 200 THR A C 1
ATOM 1606 O O . THR A 1 200 ? 17.329 -21.013 -18.552 1.00 68.56 200 THR A O 1
ATOM 1609 N N . SER A 1 201 ? 18.223 -19.058 -17.885 1.00 69.94 201 SER A N 1
ATOM 1610 C CA . SER A 1 201 ? 18.761 -19.554 -16.613 1.00 69.94 201 SER A CA 1
ATOM 1611 C C . SER A 1 201 ? 17.818 -19.364 -15.420 1.00 69.94 201 SER A C 1
ATOM 1613 O O . SER A 1 201 ? 17.965 -20.045 -14.409 1.00 69.94 201 SER A O 1
ATOM 1615 N N . GLY A 1 202 ? 16.849 -18.454 -15.520 1.00 68.81 202 GLY A N 1
ATOM 1616 C CA . GLY A 1 202 ? 15.940 -18.054 -14.443 1.00 68.81 202 GLY A CA 1
ATOM 1617 C C . GLY A 1 202 ? 16.575 -17.147 -13.381 1.00 68.81 202 GLY A C 1
ATOM 1618 O O . GLY A 1 202 ? 15.896 -16.777 -12.422 1.00 68.81 202 GLY A O 1
ATOM 1619 N N . PHE A 1 203 ? 17.852 -16.776 -13.527 1.00 66.94 203 PHE A N 1
ATOM 1620 C CA . PHE A 1 203 ? 18.590 -15.998 -12.530 1.00 66.94 203 PHE A CA 1
ATOM 1621 C C . PHE A 1 203 ? 18.714 -14.511 -12.910 1.00 66.94 203 PHE A C 1
ATOM 1623 O O . PHE A 1 203 ? 18.764 -14.164 -14.095 1.00 66.94 203 PHE A O 1
ATOM 1630 N N . PRO A 1 204 ? 18.800 -13.602 -11.917 1.00 74.75 204 PRO A N 1
ATOM 1631 C CA . PRO A 1 204 ? 19.119 -12.203 -12.168 1.00 74.75 204 PRO A CA 1
ATOM 1632 C C . PRO A 1 204 ? 20.500 -12.045 -12.809 1.00 74.75 204 PRO A C 1
ATOM 1634 O O . PRO A 1 204 ? 21.494 -12.564 -12.304 1.00 74.75 204 PRO A O 1
ATOM 1637 N N . THR A 1 205 ? 20.563 -11.268 -13.883 1.00 80.94 205 THR A N 1
ATOM 1638 C CA . THR A 1 205 ? 21.788 -10.909 -14.597 1.00 80.94 205 THR A CA 1
ATOM 1639 C C . THR A 1 205 ? 21.957 -9.396 -14.595 1.00 80.94 205 THR A C 1
ATOM 1641 O O . THR A 1 205 ? 20.985 -8.653 -14.741 1.00 80.94 205 THR A O 1
ATOM 1644 N N . ASN A 1 206 ? 23.203 -8.947 -14.429 1.00 91.50 206 ASN A N 1
ATOM 1645 C CA . ASN A 1 206 ? 23.574 -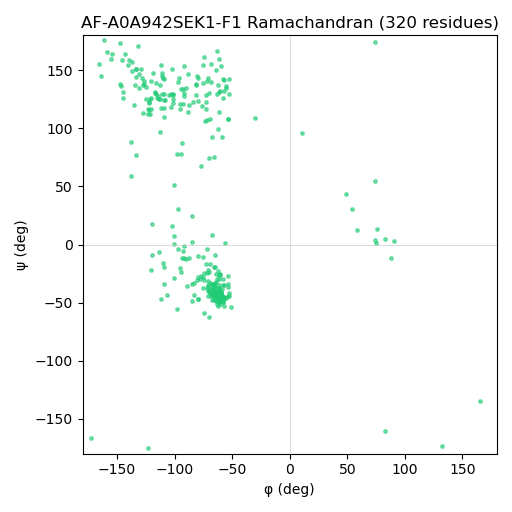7.537 -14.392 1.00 91.50 206 ASN A CA 1
ATOM 1646 C C . ASN A 1 206 ? 24.388 -7.166 -15.633 1.00 91.50 206 ASN A C 1
ATOM 1648 O O . ASN A 1 206 ? 25.406 -7.797 -15.912 1.00 91.50 206 ASN A O 1
ATOM 1652 N N . ILE A 1 207 ? 23.985 -6.099 -16.318 1.00 92.12 207 ILE A N 1
ATOM 1653 C CA . ILE A 1 207 ? 24.729 -5.494 -17.424 1.00 92.12 207 ILE A CA 1
ATOM 1654 C C . ILE A 1 207 ? 25.192 -4.107 -16.989 1.00 92.12 207 ILE A C 1
ATOM 1656 O O . ILE A 1 207 ? 24.390 -3.266 -16.576 1.00 92.12 207 ILE A O 1
ATOM 1660 N N . GLU A 1 208 ? 26.494 -3.859 -17.095 1.00 96.69 208 GLU A N 1
ATOM 1661 C CA . GLU A 1 208 ? 27.063 -2.528 -16.893 1.00 96.69 208 GLU A CA 1
ATOM 1662 C C . GLU A 1 208 ? 26.417 -1.539 -17.867 1.00 96.69 208 GLU A C 1
ATOM 1664 O O . GLU A 1 208 ? 26.367 -1.779 -19.072 1.00 96.69 208 GLU A O 1
ATOM 1669 N N . THR A 1 209 ? 25.886 -0.444 -17.335 1.00 96.62 209 THR A N 1
ATOM 1670 C CA . THR A 1 209 ? 25.081 0.509 -18.098 1.00 96.62 209 THR A CA 1
ATOM 1671 C C . THR A 1 209 ? 25.520 1.933 -17.795 1.00 96.62 209 THR A C 1
ATOM 1673 O O . THR A 1 209 ? 25.713 2.308 -16.635 1.00 96.62 209 THR A O 1
ATOM 1676 N N . LYS A 1 210 ? 25.607 2.748 -18.845 1.00 97.75 210 LYS A N 1
ATOM 1677 C CA . LYS A 1 210 ? 25.684 4.205 -18.751 1.00 97.75 210 LYS A CA 1
ATOM 1678 C C . LYS A 1 210 ? 24.413 4.812 -19.320 1.00 97.75 210 LYS A C 1
ATOM 1680 O O . LYS A 1 210 ? 23.927 4.365 -20.354 1.00 97.75 210 LYS A O 1
ATOM 1685 N N . VAL A 1 211 ? 23.865 5.819 -18.652 1.00 97.88 211 VAL A N 1
ATOM 1686 C CA . VAL A 1 211 ? 22.692 6.548 -19.144 1.00 97.88 211 VAL A CA 1
ATOM 1687 C C . VAL A 1 211 ? 23.031 8.021 -19.257 1.00 97.88 211 VAL A C 1
ATOM 1689 O O . VAL A 1 211 ? 23.293 8.686 -18.258 1.00 97.88 211 VAL A O 1
ATOM 1692 N N . HIS A 1 212 ? 23.004 8.542 -20.478 1.00 97.56 212 HIS A N 1
ATOM 1693 C CA . HIS A 1 212 ? 23.136 9.970 -20.736 1.00 97.56 212 HIS A CA 1
ATOM 1694 C C . HIS A 1 212 ? 21.750 10.580 -20.862 1.00 97.56 212 HIS A C 1
ATOM 1696 O O . HIS A 1 212 ? 20.994 10.240 -21.770 1.00 97.56 212 HIS A O 1
ATOM 1702 N N . SER A 1 213 ? 21.422 11.485 -19.950 1.00 95.62 213 SER A N 1
ATOM 1703 C CA . SER A 1 213 ? 20.140 12.171 -19.915 1.00 95.62 213 SER A CA 1
ATOM 1704 C C . SER A 1 213 ? 20.333 13.662 -20.138 1.00 95.62 213 SER A C 1
ATOM 1706 O O . SER A 1 213 ? 21.148 14.303 -19.468 1.00 95.62 213 SER A O 1
ATOM 1708 N N . ARG A 1 214 ? 19.575 14.230 -21.072 1.00 93.50 214 ARG A N 1
ATOM 1709 C CA . ARG A 1 214 ? 19.567 15.671 -21.348 1.00 93.50 214 ARG A CA 1
ATOM 1710 C C . ARG A 1 214 ? 18.157 16.152 -21.632 1.00 93.50 214 ARG A C 1
ATOM 1712 O O . ARG A 1 214 ? 17.323 15.392 -22.116 1.00 93.50 214 ARG A O 1
ATOM 1719 N N . LYS A 1 215 ? 17.893 17.428 -21.385 1.00 91.62 215 LYS A N 1
ATOM 1720 C CA . LYS A 1 215 ? 16.661 18.059 -21.858 1.00 91.62 215 LYS A CA 1
ATOM 1721 C C . LYS A 1 215 ? 16.712 18.224 -23.384 1.00 91.62 215 LYS A C 1
ATOM 1723 O O . LYS A 1 215 ? 17.791 18.444 -23.930 1.00 91.62 215 LYS A O 1
ATOM 1728 N N . LYS A 1 216 ? 15.581 18.056 -24.082 1.00 86.94 216 LYS A N 1
ATOM 1729 C CA . LYS A 1 216 ? 15.523 18.149 -25.557 1.00 86.94 216 LYS A CA 1
ATOM 1730 C C . LYS A 1 216 ? 15.849 19.557 -26.065 1.00 86.94 216 LYS A C 1
ATOM 1732 O O . LYS A 1 216 ? 16.495 19.673 -27.100 1.00 86.94 216 LYS A O 1
ATOM 1737 N N . ASP A 1 217 ? 15.474 20.578 -25.300 1.00 74.19 217 ASP A N 1
ATOM 1738 C CA . ASP A 1 217 ? 15.759 21.982 -25.590 1.00 74.19 217 ASP A CA 1
ATOM 1739 C C . ASP A 1 217 ? 16.411 22.624 -24.358 1.00 74.19 217 ASP A C 1
ATOM 1741 O O . ASP A 1 217 ? 15.998 22.341 -23.228 1.00 74.19 217 ASP A O 1
ATOM 1745 N N . ASP A 1 218 ? 17.374 23.527 -24.565 1.00 60.16 218 ASP A N 1
ATOM 1746 C CA . ASP A 1 218 ? 18.036 24.320 -23.506 1.00 60.16 218 ASP A CA 1
ATOM 1747 C C . ASP A 1 218 ? 17.087 25.340 -22.828 1.00 60.16 218 ASP A C 1
ATOM 1749 O O . ASP A 1 218 ? 17.488 26.168 -22.009 1.00 60.16 218 ASP A O 1
ATOM 1753 N N . GLU A 1 219 ? 15.790 25.285 -23.139 1.00 59.88 219 GLU A N 1
ATOM 1754 C CA . GLU A 1 219 ? 14.771 26.149 -22.565 1.00 59.88 219 GLU A CA 1
ATOM 1755 C C . GLU A 1 219 ? 14.287 25.664 -21.189 1.00 59.88 219 GLU A C 1
ATOM 1757 O O . GLU A 1 219 ? 13.947 24.492 -20.955 1.00 59.88 219 GLU A O 1
ATOM 1762 N N . GLN A 1 220 ? 14.118 26.623 -20.274 1.00 59.69 220 GLN A N 1
ATOM 1763 C CA . GLN A 1 220 ? 13.556 26.398 -18.937 1.00 59.69 220 GLN A CA 1
ATOM 1764 C C . GLN A 1 220 ? 12.184 25.695 -18.972 1.00 59.69 220 GLN A C 1
ATOM 1766 O O . GLN A 1 220 ? 11.880 24.918 -18.066 1.00 59.69 220 GLN A O 1
ATOM 1771 N N . ASN A 1 221 ? 11.409 25.858 -20.051 1.00 65.00 221 ASN A N 1
ATOM 1772 C CA . ASN A 1 221 ? 10.054 25.315 -20.193 1.00 65.00 221 ASN A CA 1
ATOM 1773 C C . ASN A 1 221 ? 9.945 23.990 -20.956 1.00 65.00 221 ASN A C 1
ATOM 1775 O O . ASN A 1 221 ? 8.841 23.445 -21.020 1.00 65.00 221 ASN A O 1
ATOM 1779 N N . SER A 1 222 ? 11.044 23.449 -21.501 1.00 80.19 222 SER A N 1
ATOM 1780 C CA . SER A 1 222 ? 10.990 22.134 -22.148 1.00 80.19 222 SER A CA 1
ATOM 1781 C C . SER A 1 222 ? 10.486 21.079 -21.149 1.00 80.19 222 SER A C 1
ATOM 1783 O O . SER A 1 222 ? 10.755 21.149 -19.945 1.00 80.19 222 SER A O 1
ATOM 1785 N N . ARG A 1 223 ? 9.687 20.131 -21.632 1.00 92.12 223 ARG A N 1
ATOM 1786 C CA . ARG A 1 223 ? 9.074 19.056 -20.831 1.00 92.12 223 ARG A CA 1
ATOM 1787 C C . ARG A 1 223 ? 9.508 17.680 -21.316 1.00 92.12 223 ARG A C 1
ATOM 1789 O O . ARG A 1 223 ? 8.847 16.693 -21.017 1.00 92.12 223 ARG A O 1
ATOM 1796 N N . VAL A 1 224 ? 10.594 17.634 -22.085 1.00 94.00 224 VAL A N 1
ATOM 1797 C CA . VAL A 1 224 ? 11.105 16.416 -22.703 1.00 94.00 224 VAL A CA 1
ATOM 1798 C C . VAL A 1 224 ? 12.537 16.181 -22.246 1.00 94.00 224 VAL A C 1
ATOM 1800 O O . VAL A 1 224 ? 13.414 17.021 -22.455 1.00 94.00 224 VAL A O 1
ATOM 1803 N N . TRP A 1 225 ? 12.770 15.018 -21.650 1.00 95.44 225 TRP A N 1
ATOM 1804 C CA . TRP A 1 225 ? 14.090 14.510 -21.296 1.00 95.44 225 TRP A CA 1
ATOM 1805 C C . TRP A 1 225 ? 14.413 13.340 -22.212 1.00 95.44 225 TRP A C 1
ATOM 1807 O O . TRP A 1 225 ? 13.639 12.393 -22.289 1.00 95.44 225 TRP A O 1
ATOM 1817 N N . LEU A 1 226 ? 15.535 13.414 -22.915 1.00 95.62 226 LEU A N 1
ATOM 1818 C CA . LEU A 1 226 ? 16.054 12.359 -23.777 1.00 95.62 226 LEU A CA 1
ATOM 1819 C C . LEU A 1 226 ? 17.041 11.515 -22.978 1.00 95.62 226 LEU A C 1
ATOM 1821 O O . LEU A 1 226 ? 17.904 12.072 -22.303 1.00 95.62 226 LEU A O 1
ATOM 1825 N N . LEU A 1 227 ? 16.926 10.194 -23.076 1.00 97.12 227 LEU A N 1
ATOM 1826 C CA . LEU A 1 227 ? 17.777 9.226 -22.398 1.00 97.12 227 LEU A CA 1
ATOM 1827 C C . LEU A 1 227 ? 18.455 8.342 -23.442 1.00 97.12 227 LEU A C 1
ATOM 1829 O O . LEU A 1 227 ? 17.785 7.700 -24.245 1.00 97.12 227 LEU A O 1
ATOM 1833 N N . LYS A 1 228 ? 19.782 8.277 -23.403 1.00 97.75 228 LYS A N 1
ATOM 1834 C CA . LYS A 1 228 ? 20.580 7.340 -24.192 1.00 97.75 228 LYS A CA 1
ATOM 1835 C C . LYS A 1 228 ? 21.177 6.299 -23.256 1.00 97.75 228 LYS A C 1
ATOM 1837 O O . LYS A 1 228 ? 21.954 6.651 -22.372 1.00 97.75 228 LYS A O 1
ATOM 1842 N N . TYR A 1 229 ? 20.802 5.044 -23.456 1.00 97.50 229 TYR A N 1
ATOM 1843 C CA . TYR A 1 229 ? 21.281 3.887 -22.712 1.00 97.50 229 TYR A CA 1
ATOM 1844 C C . TYR A 1 229 ? 22.425 3.241 -23.487 1.00 97.50 229 TYR A C 1
ATOM 1846 O O . TYR A 1 229 ? 22.253 2.825 -24.634 1.00 97.50 229 TYR A O 1
ATOM 1854 N N . GLU A 1 230 ? 23.587 3.156 -22.854 1.00 97.88 230 GLU A N 1
ATOM 1855 C CA . GLU A 1 230 ? 24.787 2.553 -23.416 1.00 97.88 230 GLU A CA 1
ATOM 1856 C C . GLU A 1 230 ? 25.210 1.344 -22.587 1.00 97.88 230 GLU A C 1
ATOM 1858 O O . GLU A 1 230 ? 25.342 1.431 -21.363 1.00 97.88 230 GLU A O 1
ATOM 1863 N N . TYR A 1 231 ? 25.465 0.231 -23.269 1.00 96.38 231 TYR A N 1
ATOM 1864 C CA . TYR A 1 231 ? 25.945 -1.017 -22.689 1.00 96.38 231 TYR A CA 1
ATOM 1865 C C . TYR A 1 231 ? 27.373 -1.249 -23.199 1.00 96.38 231 TYR A C 1
ATOM 1867 O O . TYR A 1 231 ? 27.552 -1.741 -24.314 1.00 96.38 231 TYR A O 1
ATOM 1875 N N . PRO A 1 232 ? 28.425 -0.880 -22.441 1.00 93.25 232 PRO A N 1
ATOM 1876 C CA . PRO A 1 232 ? 29.797 -0.827 -22.960 1.00 93.25 232 PRO A CA 1
ATOM 1877 C C . PRO A 1 232 ? 30.318 -2.149 -23.538 1.00 93.25 232 PRO A C 1
ATOM 1879 O O . PRO A 1 232 ? 31.148 -2.143 -24.443 1.00 93.25 232 PRO A O 1
ATOM 1882 N N . LYS A 1 233 ? 29.828 -3.280 -23.019 1.00 94.19 233 LYS A N 1
ATOM 1883 C CA . LYS A 1 233 ? 30.200 -4.629 -23.472 1.00 94.19 233 LYS A CA 1
ATOM 1884 C C . LYS A 1 233 ? 29.308 -5.159 -24.599 1.00 94.19 233 LYS A C 1
ATOM 1886 O O . LYS A 1 233 ? 29.665 -6.144 -25.233 1.00 94.19 233 LYS A O 1
ATOM 1891 N N . GLU A 1 234 ? 28.181 -4.500 -24.863 1.00 91.69 234 GLU A N 1
ATOM 1892 C CA . GLU A 1 234 ? 27.161 -4.902 -25.837 1.00 91.69 234 GLU A CA 1
ATOM 1893 C C . GLU A 1 234 ? 26.662 -3.680 -26.636 1.00 91.69 234 GLU A C 1
ATOM 1895 O O . GLU A 1 234 ? 25.472 -3.366 -26.631 1.00 91.69 234 GLU A O 1
ATOM 1900 N N . PRO A 1 235 ? 27.545 -2.952 -27.348 1.00 90.38 235 PRO A N 1
ATOM 1901 C CA . PRO A 1 235 ? 27.195 -1.666 -27.960 1.00 90.38 235 PRO A CA 1
ATOM 1902 C C . PRO A 1 235 ? 26.083 -1.760 -29.018 1.00 90.38 235 PRO A C 1
ATOM 1904 O O . PRO A 1 235 ? 25.404 -0.770 -29.285 1.00 90.38 235 PRO A O 1
ATOM 1907 N N . GLY A 1 236 ? 25.866 -2.940 -29.611 1.00 92.56 236 GLY A N 1
ATOM 1908 C CA . GLY A 1 236 ? 24.753 -3.190 -30.535 1.00 92.56 236 GLY A CA 1
ATOM 1909 C C . GLY A 1 236 ? 23.373 -3.205 -29.867 1.00 92.56 236 GLY A C 1
ATOM 1910 O O . GLY A 1 236 ? 22.371 -3.072 -30.562 1.00 92.56 236 GLY A O 1
ATOM 1911 N N . ALA A 1 237 ? 23.313 -3.339 -28.539 1.00 91.31 237 ALA A N 1
ATOM 1912 C CA . ALA A 1 237 ? 22.080 -3.298 -27.758 1.00 91.31 237 ALA A CA 1
ATOM 1913 C C . ALA A 1 237 ? 21.741 -1.888 -27.246 1.00 91.31 237 ALA A C 1
ATOM 1915 O O . ALA A 1 237 ? 20.723 -1.720 -26.575 1.00 91.31 237 ALA A O 1
ATOM 1916 N N . ASN A 1 238 ? 22.580 -0.880 -27.530 1.00 95.50 238 ASN A N 1
ATOM 1917 C CA . ASN A 1 238 ? 22.343 0.503 -27.117 1.00 95.50 238 ASN A CA 1
ATOM 1918 C C . ASN A 1 238 ? 20.952 0.980 -27.549 1.00 95.50 238 ASN A C 1
ATOM 1920 O O . ASN A 1 238 ? 20.473 0.656 -28.636 1.00 95.50 238 ASN A O 1
ATOM 1924 N N . ALA A 1 239 ? 20.315 1.779 -26.698 1.00 95.50 239 ALA A N 1
ATOM 1925 C CA . ALA A 1 239 ? 18.935 2.196 -26.893 1.00 95.50 239 ALA A CA 1
ATOM 1926 C C . ALA A 1 239 ? 18.743 3.678 -26.581 1.00 95.50 239 ALA A C 1
ATOM 1928 O O . ALA A 1 239 ? 19.480 4.276 -25.797 1.00 95.50 239 ALA A O 1
ATOM 1929 N N . GLU A 1 240 ? 17.699 4.257 -27.159 1.00 95.62 240 GLU A N 1
ATOM 1930 C CA . GLU A 1 240 ? 17.251 5.611 -26.856 1.00 95.62 240 GLU A CA 1
ATOM 1931 C C . GLU A 1 240 ? 15.827 5.574 -26.304 1.00 95.62 240 GLU A C 1
ATOM 1933 O O . GLU A 1 240 ? 15.011 4.723 -26.660 1.00 95.62 240 GLU A O 1
ATOM 1938 N N . GLY A 1 241 ? 15.535 6.506 -25.408 1.00 94.25 241 GLY A N 1
ATOM 1939 C CA . GLY A 1 241 ? 14.226 6.709 -24.819 1.00 94.25 241 GLY A CA 1
ATOM 1940 C C . GLY A 1 241 ? 14.000 8.180 -24.510 1.00 94.25 241 GLY A C 1
ATOM 1941 O O . GLY A 1 241 ? 14.894 9.018 -24.634 1.00 94.25 241 GLY A O 1
ATOM 1942 N N . GLN A 1 242 ? 12.785 8.503 -24.089 1.00 95.12 242 GLN A N 1
ATOM 1943 C CA . GLN A 1 242 ? 12.449 9.843 -23.636 1.00 95.12 242 GLN A CA 1
ATOM 1944 C C . GLN A 1 242 ? 11.420 9.793 -22.512 1.00 95.12 242 GLN A C 1
ATOM 1946 O O . GLN A 1 242 ? 10.681 8.816 -22.394 1.00 95.12 242 GLN A O 1
ATOM 1951 N N . TYR A 1 243 ? 11.347 10.862 -21.727 1.00 96.25 243 TYR A N 1
ATOM 1952 C CA . TYR A 1 243 ? 10.218 11.174 -20.861 1.00 96.25 243 TYR A CA 1
ATOM 1953 C C . TYR A 1 243 ? 9.650 12.529 -21.267 1.00 96.25 243 TYR A C 1
ATOM 1955 O O . TYR A 1 243 ? 10.337 13.542 -21.174 1.00 96.25 243 TYR A O 1
ATOM 1963 N N . GLU A 1 244 ? 8.402 12.542 -21.719 1.00 95.88 244 GLU A N 1
ATOM 1964 C CA . GLU A 1 244 ? 7.647 13.738 -22.081 1.00 95.88 244 GLU A CA 1
ATOM 1965 C C . GLU A 1 244 ? 6.541 13.980 -21.054 1.00 95.88 244 GLU A C 1
ATOM 1967 O O . GLU A 1 244 ? 5.574 13.225 -20.980 1.00 95.88 244 GLU A O 1
ATOM 1972 N N . LEU A 1 245 ? 6.689 15.028 -20.247 1.00 96.38 245 LEU A N 1
ATOM 1973 C CA . LEU A 1 245 ? 5.710 15.414 -19.238 1.00 96.38 245 LEU A CA 1
ATOM 1974 C C . LEU A 1 245 ? 4.574 16.224 -19.880 1.00 96.38 245 LEU A C 1
ATOM 1976 O O . LEU A 1 245 ? 4.814 17.242 -20.535 1.00 96.38 245 LEU A O 1
ATOM 1980 N N . SER A 1 246 ? 3.325 15.827 -19.636 1.00 95.75 246 SER A N 1
ATOM 1981 C CA . SER A 1 246 ? 2.146 16.548 -20.127 1.00 95.75 246 SER A CA 1
ATOM 1982 C C . SER A 1 246 ? 2.070 17.984 -19.585 1.00 95.75 246 SER A C 1
ATOM 1984 O O . SER A 1 246 ? 2.691 18.344 -18.578 1.00 95.75 246 SER A O 1
ATOM 1986 N N . LYS A 1 247 ? 1.302 18.853 -20.258 1.00 93.31 247 LYS A N 1
ATOM 1987 C CA . LYS A 1 247 ? 1.173 20.274 -19.874 1.00 93.31 247 LYS A CA 1
ATOM 1988 C C . LYS A 1 247 ? 0.614 20.452 -18.459 1.00 93.31 247 LYS A C 1
ATOM 1990 O O . LYS A 1 247 ? 1.106 21.298 -17.714 1.00 93.31 247 LYS A O 1
ATOM 1995 N N . ASP A 1 248 ? -0.370 19.635 -18.103 1.00 93.94 248 ASP A N 1
ATOM 1996 C CA . ASP A 1 248 ? -1.007 19.583 -16.784 1.00 93.94 248 ASP A CA 1
ATOM 1997 C C . ASP A 1 248 ? -0.184 18.809 -15.739 1.00 93.94 248 ASP A C 1
ATOM 1999 O O . ASP A 1 248 ? -0.491 18.880 -14.555 1.00 93.94 248 ASP A O 1
ATOM 2003 N N . GLY A 1 249 ? 0.878 18.109 -16.157 1.00 94.75 249 GLY A N 1
ATOM 2004 C CA . GLY A 1 249 ? 1.776 17.364 -15.279 1.00 94.75 249 GLY A CA 1
ATOM 2005 C C . GLY A 1 249 ? 1.213 16.040 -14.760 1.00 94.75 249 GLY A C 1
ATOM 2006 O O . GLY A 1 249 ? 1.777 15.498 -13.814 1.00 94.75 249 GLY A O 1
ATOM 2007 N N . SER A 1 250 ? 0.118 15.534 -15.336 1.00 95.44 250 SER A N 1
ATOM 2008 C CA . SER A 1 250 ? -0.559 14.297 -14.914 1.00 95.44 250 SER A CA 1
ATOM 2009 C C . SER A 1 250 ? -0.071 13.035 -15.644 1.00 95.44 250 SER A C 1
ATOM 2011 O O . SER A 1 250 ? -0.387 11.918 -15.225 1.00 95.44 250 SER A O 1
ATOM 2013 N N . MET A 1 251 ? 0.705 13.184 -16.726 1.00 96.69 251 MET A N 1
ATOM 2014 C CA . MET A 1 251 ? 1.169 12.072 -17.560 1.00 96.69 251 MET A CA 1
ATOM 2015 C C . MET A 1 251 ? 2.639 12.203 -17.966 1.00 96.69 251 MET A C 1
ATOM 2017 O O . MET A 1 251 ? 3.130 13.309 -18.190 1.00 96.69 251 MET A O 1
ATOM 2021 N N . ILE A 1 252 ? 3.313 11.064 -18.140 1.00 96.88 252 ILE A N 1
ATOM 2022 C CA . ILE A 1 252 ? 4.642 10.954 -18.762 1.00 96.88 252 ILE A CA 1
ATOM 2023 C C . ILE A 1 252 ? 4.520 10.047 -19.988 1.00 96.88 252 ILE A C 1
ATOM 2025 O O . ILE A 1 252 ? 4.027 8.935 -19.867 1.00 96.88 252 ILE A O 1
ATOM 2029 N N . ASN A 1 253 ? 4.953 10.498 -21.169 1.00 95.25 253 ASN A N 1
ATOM 2030 C CA . ASN A 1 253 ? 4.811 9.771 -22.444 1.00 95.25 253 ASN A CA 1
ATOM 2031 C C . ASN A 1 253 ? 3.359 9.349 -22.761 1.00 95.25 253 ASN A C 1
ATOM 2033 O O . ASN A 1 253 ? 3.126 8.314 -23.381 1.00 95.25 253 ASN A O 1
ATOM 2037 N N . GLY A 1 254 ? 2.372 10.124 -22.298 1.00 93.56 254 GLY A N 1
ATOM 2038 C CA . GLY A 1 254 ? 0.948 9.771 -22.397 1.00 93.56 254 GLY A CA 1
ATOM 2039 C C . GLY A 1 254 ? 0.489 8.673 -21.424 1.00 93.56 254 GLY A C 1
ATOM 2040 O O . GLY A 1 254 ? -0.669 8.266 -21.468 1.00 93.56 254 GLY A O 1
ATOM 2041 N N . GLU A 1 255 ? 1.366 8.198 -20.539 1.00 96.31 255 GLU A N 1
ATOM 2042 C CA . GLU A 1 255 ? 1.067 7.234 -19.479 1.00 96.31 255 GLU A CA 1
ATOM 2043 C C . GLU A 1 255 ? 0.640 7.976 -18.203 1.00 96.31 255 GLU A C 1
ATOM 2045 O O . GLU A 1 255 ? 1.272 8.962 -17.810 1.00 96.31 255 GLU A O 1
ATOM 2050 N N . LYS A 1 256 ? -0.429 7.520 -17.537 1.00 96.12 256 LYS A N 1
ATOM 2051 C CA . LYS A 1 256 ? -0.974 8.206 -16.353 1.00 96.12 256 LYS A CA 1
ATOM 2052 C C . LYS A 1 256 ? -0.017 8.059 -15.175 1.00 96.12 256 LYS A C 1
ATOM 2054 O O . LYS A 1 256 ? 0.361 6.940 -14.829 1.00 96.12 256 LYS A O 1
ATOM 2059 N N . ILE A 1 257 ? 0.313 9.167 -14.512 1.00 97.31 257 ILE A N 1
ATOM 2060 C CA . ILE A 1 257 ? 1.013 9.136 -13.227 1.00 97.31 257 ILE A CA 1
ATOM 2061 C C . ILE A 1 257 ? 0.018 8.661 -12.166 1.00 97.31 257 ILE A C 1
ATOM 2063 O O . ILE A 1 257 ? -1.056 9.232 -11.984 1.00 97.31 257 ILE A O 1
ATOM 2067 N N . VAL A 1 258 ? 0.371 7.581 -11.477 1.00 95.25 258 VAL A N 1
ATOM 2068 C CA . VAL A 1 258 ? -0.461 6.934 -10.451 1.00 95.25 258 VAL A CA 1
ATOM 2069 C C . VAL A 1 258 ? 0.108 7.110 -9.046 1.00 95.25 258 VAL A C 1
ATOM 2071 O O . VAL A 1 258 ? -0.601 6.919 -8.058 1.00 95.25 258 VAL A O 1
ATOM 2074 N N . GLU A 1 259 ? 1.379 7.499 -8.938 1.00 94.88 259 GLU A N 1
ATOM 2075 C CA . GLU A 1 259 ? 2.055 7.715 -7.665 1.00 94.88 259 GLU A CA 1
ATOM 2076 C C . GLU A 1 259 ? 3.093 8.833 -7.780 1.00 94.88 259 GLU A C 1
ATOM 2078 O O . GLU A 1 259 ? 3.847 8.901 -8.751 1.00 94.88 259 GLU A O 1
ATOM 2083 N N . LYS A 1 260 ? 3.146 9.685 -6.757 1.00 95.06 260 LYS A N 1
ATOM 2084 C CA . LYS A 1 260 ? 4.211 10.657 -6.520 1.00 95.06 260 LYS A CA 1
ATOM 2085 C C . LYS A 1 260 ? 4.413 10.761 -5.015 1.00 95.06 260 LYS A C 1
ATOM 2087 O O . LYS A 1 260 ? 3.456 11.016 -4.287 1.00 95.06 260 LYS A O 1
ATOM 2092 N N . GLU A 1 261 ? 5.639 10.570 -4.560 1.00 94.38 261 GLU A N 1
ATOM 2093 C CA . GLU A 1 261 ? 5.985 10.573 -3.143 1.00 94.38 261 GLU A CA 1
ATOM 2094 C C . GLU A 1 261 ? 7.389 11.144 -2.947 1.00 94.38 261 GLU A C 1
ATOM 2096 O O . GLU A 1 261 ? 8.316 10.805 -3.679 1.00 94.38 261 GLU A O 1
ATOM 2101 N N . GLN A 1 262 ? 7.548 11.998 -1.939 1.00 93.88 262 GLN A N 1
ATOM 2102 C CA . GLN A 1 262 ? 8.861 12.397 -1.449 1.00 93.88 262 GLN A CA 1
ATOM 2103 C C . GLN A 1 262 ? 9.286 11.396 -0.371 1.00 93.88 262 GLN A C 1
ATOM 2105 O O . GLN A 1 262 ? 8.650 11.309 0.680 1.00 93.88 262 GLN A O 1
ATOM 2110 N N . LEU A 1 263 ? 10.337 10.625 -0.633 1.00 91.62 263 LEU A N 1
ATOM 2111 C CA . LEU A 1 263 ? 10.858 9.637 0.304 1.00 91.62 263 LEU A CA 1
ATOM 2112 C C . LEU A 1 263 ? 11.619 10.313 1.456 1.00 91.62 263 LEU A C 1
ATOM 2114 O O . LEU A 1 263 ? 12.042 11.469 1.368 1.00 91.62 263 LEU A O 1
ATOM 2118 N N . LYS A 1 264 ? 11.801 9.576 2.560 1.00 89.69 264 LYS A N 1
ATOM 2119 C CA . LYS A 1 264 ? 12.453 10.073 3.789 1.00 89.69 264 LYS A CA 1
ATOM 2120 C C . LYS A 1 264 ? 13.899 10.534 3.580 1.00 89.69 264 LYS A C 1
ATOM 2122 O O . LYS A 1 264 ? 14.383 11.361 4.342 1.00 89.69 264 LYS A O 1
ATOM 2127 N N . ASP A 1 265 ? 14.573 9.980 2.581 1.00 85.94 265 ASP A N 1
ATOM 2128 C CA . ASP A 1 265 ? 15.947 10.299 2.184 1.00 85.94 265 ASP A CA 1
ATOM 2129 C C . ASP A 1 265 ? 16.038 11.515 1.239 1.00 85.94 265 ASP A C 1
ATOM 2131 O O . ASP A 1 265 ? 17.125 11.865 0.786 1.00 85.94 265 ASP A O 1
ATOM 2135 N N . GLY A 1 266 ? 14.910 12.162 0.924 1.00 89.12 266 GLY A N 1
ATOM 2136 C CA . GLY A 1 266 ? 14.865 13.277 -0.019 1.00 89.12 266 GLY A CA 1
ATOM 2137 C C . GLY A 1 266 ? 14.801 12.851 -1.489 1.00 89.12 266 GLY A C 1
ATOM 2138 O O . GLY A 1 266 ? 14.781 13.718 -2.360 1.00 89.12 266 GLY A O 1
ATOM 2139 N N . SER A 1 267 ? 14.690 11.556 -1.785 1.00 92.75 267 SER A N 1
ATOM 2140 C CA . SER A 1 267 ? 14.469 11.066 -3.146 1.00 92.75 267 SER A CA 1
ATOM 2141 C C . SER A 1 267 ? 13.015 11.289 -3.578 1.00 92.75 267 SER A C 1
ATOM 2143 O O . SER A 1 267 ? 12.075 11.061 -2.814 1.00 92.75 267 SER A O 1
ATOM 2145 N N . LEU A 1 268 ? 12.805 11.705 -4.824 1.00 96.50 268 LEU A N 1
ATOM 2146 C CA . LEU A 1 268 ? 11.485 11.787 -5.439 1.00 96.50 268 LEU A CA 1
ATOM 2147 C C . LEU A 1 268 ? 11.137 10.445 -6.086 1.00 96.50 268 LEU A C 1
ATOM 2149 O O . LEU A 1 268 ? 11.821 10.004 -7.008 1.00 96.50 268 LEU A O 1
ATOM 2153 N N . LYS A 1 269 ? 10.050 9.814 -5.642 1.00 97.25 269 LYS A N 1
ATOM 2154 C CA . LYS A 1 269 ? 9.485 8.602 -6.240 1.00 97.25 269 LYS A CA 1
ATOM 2155 C C . LYS A 1 269 ? 8.279 8.956 -7.102 1.00 97.25 269 LYS A C 1
ATOM 2157 O O . LYS A 1 269 ? 7.354 9.622 -6.644 1.00 97.25 269 LYS A O 1
ATOM 2162 N N . ILE A 1 270 ? 8.264 8.466 -8.334 1.00 97.25 270 ILE A N 1
ATOM 2163 C CA . ILE A 1 270 ? 7.184 8.650 -9.306 1.00 97.25 270 ILE A CA 1
ATOM 2164 C C . ILE A 1 270 ? 6.841 7.285 -9.885 1.00 97.25 270 ILE A C 1
ATOM 2166 O O . ILE A 1 270 ? 7.749 6.557 -10.277 1.00 97.25 270 ILE A O 1
ATOM 2170 N N . ALA A 1 271 ? 5.556 6.952 -9.994 1.00 97.50 271 ALA A N 1
ATOM 2171 C CA . ALA A 1 271 ? 5.106 5.803 -10.770 1.00 97.50 271 ALA A CA 1
ATOM 2172 C C . ALA A 1 271 ? 4.065 6.216 -11.807 1.00 97.50 271 ALA A C 1
ATOM 2174 O O . ALA A 1 271 ? 3.120 6.944 -11.495 1.00 97.50 271 ALA A O 1
ATOM 2175 N N . PHE A 1 272 ? 4.215 5.707 -13.023 1.00 97.50 272 PHE A N 1
ATOM 2176 C CA . PHE A 1 272 ? 3.253 5.881 -14.104 1.00 97.50 272 PHE A CA 1
ATOM 2177 C C . PHE A 1 272 ? 2.986 4.548 -14.800 1.00 97.50 272 PHE A C 1
ATOM 2179 O O . PHE A 1 272 ? 3.812 3.631 -14.766 1.00 97.50 272 PHE A O 1
ATOM 2186 N N . GLU A 1 273 ? 1.781 4.417 -15.344 1.00 96.94 273 GLU A N 1
ATOM 2187 C CA . GLU A 1 273 ? 1.266 3.153 -15.855 1.00 96.94 273 GLU A CA 1
ATOM 2188 C C . GLU A 1 273 ? 0.673 3.273 -17.247 1.00 96.94 273 GLU A C 1
ATOM 2190 O O . GLU A 1 273 ? -0.019 4.238 -17.586 1.00 96.94 273 GLU A O 1
ATOM 2195 N N . ARG A 1 274 ? 0.828 2.186 -18.001 1.00 95.38 274 ARG A N 1
ATOM 2196 C CA . ARG A 1 274 ? 0.069 1.953 -19.220 1.00 95.38 274 ARG A CA 1
ATOM 2197 C C . ARG A 1 274 ? -0.370 0.510 -19.366 1.00 95.38 274 ARG A C 1
ATOM 2199 O O . ARG A 1 274 ? 0.223 -0.426 -18.829 1.00 95.38 274 ARG A O 1
ATOM 2206 N N . ARG A 1 275 ? -1.395 0.338 -20.191 1.00 95.38 275 ARG A N 1
ATOM 2207 C CA . ARG A 1 275 ? -1.805 -0.963 -20.710 1.00 95.38 275 ARG A CA 1
ATOM 2208 C C . ARG A 1 275 ? -0.913 -1.355 -21.881 1.00 95.38 275 ARG A C 1
ATOM 2210 O O . ARG A 1 275 ? -0.474 -0.510 -22.661 1.00 95.38 275 ARG A O 1
ATOM 2217 N N . GLY A 1 276 ? -0.630 -2.642 -22.000 1.00 92.44 276 GLY A N 1
ATOM 2218 C CA . GLY A 1 276 ? 0.185 -3.157 -23.086 1.00 92.44 276 GLY A CA 1
ATOM 2219 C C . GLY A 1 276 ? 0.222 -4.673 -23.105 1.00 92.44 276 GLY A C 1
ATOM 2220 O O . GLY A 1 276 ? -0.564 -5.344 -22.440 1.00 92.44 276 GLY A O 1
ATOM 2221 N N . LYS A 1 277 ? 1.157 -5.197 -23.888 1.00 91.44 277 LYS A N 1
ATOM 2222 C CA . LYS A 1 277 ? 1.563 -6.593 -23.822 1.00 91.44 277 LYS A CA 1
ATOM 2223 C C . LYS A 1 277 ? 2.966 -6.660 -23.266 1.00 91.44 277 LYS A C 1
ATOM 2225 O O . LYS A 1 277 ? 3.793 -5.783 -23.532 1.00 91.44 277 LYS A O 1
ATOM 2230 N N . ASP A 1 278 ? 3.216 -7.700 -22.501 1.00 87.44 278 ASP A N 1
ATOM 2231 C CA . ASP A 1 278 ? 4.546 -7.975 -22.021 1.00 87.44 278 ASP A CA 1
ATOM 2232 C C . ASP A 1 278 ? 5.470 -8.388 -23.174 1.00 87.44 278 ASP A C 1
ATOM 2234 O O . ASP A 1 278 ? 5.073 -9.132 -24.065 1.00 87.44 278 ASP A O 1
ATOM 2238 N N . GLY A 1 279 ? 6.712 -7.902 -23.155 1.00 75.62 279 GLY A N 1
ATOM 2239 C CA . GLY A 1 279 ? 7.660 -8.138 -24.245 1.00 75.62 279 GLY A CA 1
ATOM 2240 C C . GLY A 1 279 ? 8.172 -9.578 -24.337 1.00 75.62 279 GLY A C 1
ATOM 2241 O O . GLY A 1 279 ? 8.614 -9.981 -25.407 1.00 75.62 279 GLY A O 1
ATOM 2242 N N . ASN A 1 280 ? 8.101 -10.346 -23.249 1.00 76.88 280 ASN A N 1
ATOM 2243 C CA . ASN A 1 280 ? 8.615 -11.709 -23.182 1.00 76.88 280 ASN A CA 1
ATOM 2244 C C . ASN A 1 280 ? 7.493 -12.729 -23.405 1.00 76.88 280 ASN A C 1
ATOM 2246 O O . ASN A 1 280 ? 7.542 -13.534 -24.326 1.00 76.88 280 ASN A O 1
ATOM 2250 N N . ASP A 1 281 ? 6.436 -12.637 -22.603 1.00 79.88 281 ASP A N 1
ATOM 2251 C CA . ASP A 1 281 ? 5.328 -13.593 -22.613 1.00 79.88 281 ASP A CA 1
ATOM 2252 C C . ASP A 1 281 ? 4.236 -13.235 -23.630 1.00 79.88 281 ASP A C 1
ATOM 2254 O O . ASP A 1 281 ? 3.330 -14.031 -23.871 1.00 79.88 281 ASP A O 1
ATOM 2258 N N . GLN A 1 282 ? 4.272 -12.021 -24.198 1.00 86.94 282 GLN A N 1
ATOM 2259 C CA . GLN A 1 282 ? 3.271 -11.491 -25.139 1.00 86.94 282 GLN A CA 1
ATOM 2260 C C . GLN A 1 282 ? 1.836 -11.445 -24.581 1.00 86.94 282 GLN A C 1
ATOM 2262 O O . GLN A 1 282 ? 0.869 -11.200 -25.313 1.00 86.94 282 GLN A O 1
ATOM 2267 N N . LYS A 1 283 ? 1.688 -11.627 -23.265 1.00 90.00 283 LYS A N 1
ATOM 2268 C CA . LYS A 1 283 ? 0.412 -11.573 -22.552 1.00 90.00 283 LYS A CA 1
ATOM 2269 C C . LYS A 1 283 ? -0.009 -10.124 -22.289 1.00 90.00 283 LYS A C 1
ATOM 2271 O O . LYS A 1 283 ? 0.851 -9.290 -21.993 1.00 90.00 283 LYS A O 1
ATOM 2276 N N . PRO A 1 284 ? -1.314 -9.813 -22.356 1.00 94.25 284 PRO A N 1
ATOM 2277 C CA . PRO A 1 284 ? -1.851 -8.540 -21.892 1.00 94.25 284 PRO A CA 1
ATOM 2278 C C . PRO A 1 284 ? -1.488 -8.271 -20.427 1.00 94.25 284 PRO A C 1
ATOM 2280 O O . PRO A 1 284 ? -1.581 -9.159 -19.576 1.00 94.25 284 PRO A O 1
ATOM 2283 N N . CYS A 1 285 ? -1.048 -7.050 -20.144 1.00 95.56 285 CYS A N 1
ATOM 2284 C CA . CYS A 1 285 ? -0.614 -6.650 -18.815 1.00 95.56 285 CYS A CA 1
ATOM 2285 C C . CYS A 1 285 ? -0.748 -5.140 -18.592 1.00 95.56 285 CYS A C 1
ATOM 2287 O O . CYS A 1 285 ? -0.812 -4.340 -19.534 1.00 95.56 285 CYS A O 1
ATOM 2289 N N . THR A 1 286 ? -0.692 -4.736 -17.326 1.00 97.00 286 THR A N 1
ATOM 2290 C CA . THR A 1 286 ? -0.335 -3.367 -16.949 1.00 97.00 286 THR A CA 1
ATOM 2291 C C . THR A 1 286 ? 1.171 -3.298 -16.726 1.00 97.00 286 THR A C 1
ATOM 2293 O O . THR A 1 286 ? 1.735 -4.095 -15.976 1.00 97.00 286 THR A O 1
ATOM 2296 N N . ILE A 1 287 ? 1.821 -2.344 -17.387 1.00 96.25 287 ILE A N 1
ATOM 2297 C CA . ILE A 1 287 ? 3.235 -2.031 -17.190 1.00 96.25 287 ILE A CA 1
ATOM 2298 C C . ILE A 1 287 ? 3.289 -0.786 -16.315 1.00 96.25 287 ILE A C 1
ATOM 2300 O O . ILE A 1 287 ? 2.681 0.230 -16.653 1.00 96.25 287 ILE A O 1
ATOM 2304 N N . ARG A 1 288 ? 4.017 -0.875 -15.203 1.00 97.50 288 ARG A N 1
ATOM 2305 C CA . ARG A 1 288 ? 4.291 0.246 -14.306 1.00 97.50 288 ARG A CA 1
ATOM 2306 C C . ARG A 1 288 ? 5.776 0.571 -14.370 1.00 97.50 288 ARG A C 1
ATOM 2308 O O . ARG A 1 288 ? 6.610 -0.294 -14.109 1.00 97.50 288 ARG A O 1
ATOM 2315 N N . THR A 1 289 ? 6.097 1.821 -14.667 1.00 97.81 289 THR A N 1
ATOM 2316 C CA . THR A 1 289 ? 7.459 2.345 -14.546 1.00 97.81 289 THR A CA 1
ATOM 2317 C C . THR A 1 289 ? 7.547 3.147 -13.259 1.00 97.81 289 THR A C 1
ATOM 2319 O O . THR A 1 289 ? 6.706 4.013 -13.020 1.00 97.81 289 THR A O 1
ATOM 2322 N N . VAL A 1 290 ? 8.545 2.859 -12.424 1.00 97.88 290 VAL A N 1
ATOM 2323 C CA . VAL A 1 290 ? 8.834 3.628 -11.209 1.00 97.88 290 VAL A CA 1
ATOM 2324 C C . VAL A 1 290 ? 10.194 4.291 -11.358 1.00 97.88 290 VAL A C 1
ATOM 2326 O O . VAL A 1 290 ? 11.184 3.613 -11.614 1.00 97.88 290 VAL A O 1
ATOM 2329 N N . ILE A 1 291 ? 10.241 5.604 -11.174 1.00 97.75 291 ILE A N 1
ATOM 2330 C CA . ILE A 1 291 ? 11.473 6.386 -11.110 1.00 97.75 291 ILE A CA 1
ATOM 2331 C C . ILE A 1 291 ? 11.669 6.810 -9.659 1.00 97.75 291 ILE A C 1
ATOM 2333 O O . ILE A 1 291 ? 10.779 7.428 -9.079 1.00 97.75 291 ILE A O 1
ATOM 2337 N N . GLN A 1 292 ? 12.820 6.489 -9.075 1.00 97.38 292 GLN A N 1
ATOM 2338 C CA . GLN A 1 292 ? 13.294 7.113 -7.842 1.00 97.38 292 GLN A CA 1
ATOM 2339 C C . GLN A 1 292 ? 14.512 7.951 -8.190 1.00 97.38 292 GLN A C 1
ATOM 2341 O O . GLN A 1 292 ? 15.504 7.425 -8.694 1.00 97.38 292 GLN A O 1
ATOM 2346 N N . LEU A 1 293 ? 14.401 9.253 -7.974 1.00 96.44 293 LEU A N 1
ATOM 2347 C CA . LEU A 1 293 ? 15.384 10.231 -8.402 1.00 96.44 293 LEU A CA 1
ATOM 2348 C C . LEU A 1 293 ? 15.840 11.062 -7.208 1.00 96.44 293 LEU A C 1
ATOM 2350 O O . LEU A 1 293 ? 15.031 11.703 -6.539 1.00 96.44 293 LEU A O 1
ATOM 2354 N N . ASN A 1 294 ? 17.146 11.090 -7.000 1.00 93.06 294 ASN A N 1
ATOM 2355 C CA . ASN A 1 294 ? 17.832 12.030 -6.129 1.00 93.06 294 ASN A CA 1
ATOM 2356 C C . ASN A 1 294 ? 18.904 12.779 -6.947 1.00 93.06 294 ASN A C 1
ATOM 2358 O O . ASN A 1 294 ? 19.006 12.625 -8.164 1.00 93.06 294 ASN A O 1
ATOM 2362 N N . VAL A 1 295 ? 19.706 13.612 -6.291 1.00 93.56 295 VAL A N 1
ATOM 2363 C CA . VAL A 1 295 ? 20.818 14.348 -6.899 1.00 93.56 295 VAL A CA 1
ATOM 2364 C C . VAL A 1 295 ? 21.921 13.398 -7.380 1.00 93.56 295 VAL A C 1
ATOM 2366 O O . VAL A 1 295 ? 22.513 13.645 -8.430 1.00 93.56 295 VAL A O 1
ATOM 2369 N N . THR A 1 296 ? 22.183 12.329 -6.622 1.00 95.06 296 THR A N 1
ATOM 2370 C CA . THR A 1 296 ? 23.280 11.368 -6.840 1.00 95.06 296 THR A CA 1
ATOM 2371 C C . THR A 1 296 ? 22.820 10.002 -7.320 1.00 95.06 296 THR A C 1
ATOM 2373 O O . THR A 1 296 ? 23.626 9.269 -7.883 1.00 95.06 296 THR A O 1
ATOM 2376 N N . ASP A 1 297 ? 21.543 9.663 -7.135 1.00 96.06 297 ASP A N 1
ATOM 2377 C CA . ASP A 1 297 ? 21.011 8.318 -7.353 1.00 96.06 297 ASP A CA 1
ATOM 2378 C C . ASP A 1 297 ? 19.802 8.337 -8.290 1.00 96.06 297 ASP A C 1
ATOM 2380 O O . ASP A 1 297 ? 18.911 9.183 -8.179 1.00 96.06 297 ASP A O 1
ATOM 2384 N N . LEU A 1 298 ? 19.758 7.363 -9.196 1.00 97.12 298 LEU A N 1
ATOM 2385 C CA . LEU A 1 298 ? 18.651 7.135 -10.112 1.00 97.12 298 LEU A CA 1
ATOM 2386 C C . LEU A 1 298 ? 18.327 5.644 -10.161 1.00 97.12 298 LEU A C 1
ATOM 2388 O O . LEU A 1 298 ? 19.141 4.818 -10.579 1.00 97.12 298 LEU A O 1
ATOM 2392 N N . VAL A 1 299 ? 17.097 5.306 -9.785 1.00 97.44 299 VAL A N 1
ATOM 2393 C CA . VAL A 1 299 ? 16.528 3.973 -9.974 1.00 97.44 299 VAL A CA 1
ATOM 2394 C C . VAL A 1 299 ? 15.371 4.063 -10.955 1.00 97.44 299 VAL A C 1
ATOM 2396 O O . VAL A 1 299 ? 14.455 4.861 -10.766 1.00 97.44 299 VAL A O 1
ATOM 2399 N N . ILE A 1 300 ? 15.398 3.228 -11.992 1.00 97.50 300 ILE A N 1
ATOM 2400 C CA . ILE A 1 300 ? 14.285 3.066 -12.935 1.00 97.50 300 ILE A CA 1
ATOM 2401 C C . ILE A 1 300 ? 13.866 1.605 -12.893 1.00 97.50 300 ILE A C 1
ATOM 2403 O O . ILE A 1 300 ? 14.615 0.727 -13.313 1.00 97.50 300 ILE A O 1
ATOM 2407 N N . LEU A 1 301 ? 12.674 1.343 -12.378 1.00 96.56 301 LEU A N 1
ATOM 2408 C CA . LEU A 1 301 ? 12.128 0.008 -12.197 1.00 96.56 301 LEU A CA 1
ATOM 2409 C C . LEU A 1 301 ? 10.986 -0.222 -13.183 1.00 96.56 301 LEU A C 1
ATOM 2411 O O . LEU A 1 301 ? 10.045 0.572 -13.242 1.00 96.56 301 LEU A O 1
ATOM 2415 N N . LYS A 1 302 ? 11.034 -1.337 -13.912 1.00 95.19 302 LYS A N 1
ATOM 2416 C CA . LYS A 1 302 ? 9.920 -1.812 -14.732 1.00 95.19 302 LYS A CA 1
ATOM 2417 C C . LYS A 1 302 ? 9.220 -2.957 -14.022 1.00 95.19 302 LYS A C 1
ATOM 2419 O O . LYS A 1 302 ? 9.793 -4.027 -13.816 1.00 95.19 302 LYS A O 1
ATOM 2424 N N . LEU A 1 303 ? 7.956 -2.735 -13.710 1.00 95.12 303 LEU A N 1
ATOM 2425 C CA . LEU A 1 303 ? 7.058 -3.699 -13.104 1.00 95.12 303 LEU A CA 1
ATOM 2426 C C . LEU A 1 303 ? 5.994 -4.129 -14.115 1.00 95.12 303 LEU A C 1
ATOM 2428 O O . LEU A 1 303 ? 5.511 -3.319 -14.910 1.00 95.12 303 LEU A O 1
ATOM 2432 N N . VAL A 1 304 ? 5.606 -5.399 -14.071 1.00 94.69 304 VAL A N 1
ATOM 2433 C CA . VAL A 1 304 ? 4.540 -5.962 -14.904 1.00 94.69 304 VAL A CA 1
ATOM 2434 C C . VAL A 1 304 ? 3.535 -6.678 -14.020 1.00 94.69 304 VAL A C 1
ATOM 2436 O O . VAL A 1 304 ? 3.915 -7.384 -13.093 1.00 94.69 304 VAL A O 1
ATOM 2439 N N . LYS A 1 305 ? 2.252 -6.474 -14.307 1.00 95.25 305 LYS A N 1
ATOM 2440 C CA . LYS A 1 305 ? 1.143 -7.226 -13.722 1.00 95.25 305 LYS A CA 1
ATOM 2441 C C . LYS A 1 305 ? 0.287 -7.765 -14.855 1.00 95.25 305 LYS A C 1
ATOM 2443 O O . LYS A 1 305 ? -0.304 -6.970 -15.594 1.00 95.25 305 LYS A O 1
ATOM 2448 N N . PHE A 1 306 ? 0.257 -9.082 -15.027 1.00 93.31 306 PHE A N 1
ATOM 2449 C CA . PHE A 1 306 ? -0.566 -9.704 -16.060 1.00 93.31 306 PHE A CA 1
ATOM 2450 C C . PHE A 1 306 ? -2.056 -9.559 -15.758 1.00 93.31 306 PHE A C 1
ATOM 2452 O O . PHE A 1 306 ? -2.476 -9.398 -14.612 1.00 93.31 306 PHE A O 1
ATOM 2459 N N . ASP A 1 307 ? -2.871 -9.621 -16.806 1.00 90.38 307 ASP A N 1
ATOM 2460 C CA . ASP A 1 307 ? -4.321 -9.620 -16.646 1.00 90.38 307 ASP A CA 1
ATOM 2461 C C . ASP A 1 307 ? -4.782 -10.856 -15.871 1.00 90.38 307 ASP A C 1
ATOM 2463 O O . ASP A 1 307 ? -4.416 -11.983 -16.196 1.00 90.38 307 ASP A O 1
ATOM 2467 N N . GLY A 1 308 ? -5.590 -10.633 -14.834 1.00 86.69 308 GLY A N 1
ATOM 2468 C CA . GLY A 1 308 ? -6.020 -11.680 -13.904 1.00 86.69 308 GLY A CA 1
ATOM 2469 C C . GLY A 1 308 ? -5.067 -11.902 -12.724 1.00 86.69 308 GLY A C 1
ATOM 2470 O O . GLY A 1 308 ? -5.465 -12.530 -11.745 1.00 86.69 308 GLY A O 1
ATOM 2471 N N . GLU A 1 309 ? -3.858 -11.338 -12.760 1.00 87.25 309 GLU A N 1
ATOM 2472 C CA . GLU A 1 309 ? -2.933 -11.345 -11.628 1.00 87.25 309 GLU A CA 1
ATOM 2473 C C . GLU A 1 309 ? -3.102 -10.099 -10.753 1.00 87.25 309 GLU A C 1
ATOM 2475 O O . GLU A 1 309 ? -3.560 -9.037 -11.183 1.00 87.25 309 GLU A O 1
ATOM 2480 N N . GLN A 1 310 ? -2.752 -10.247 -9.478 1.00 82.88 310 GLN A N 1
ATOM 2481 C CA . GLN A 1 310 ? -2.999 -9.233 -8.449 1.00 82.88 310 GLN A CA 1
ATOM 2482 C C . GLN A 1 310 ? -1.752 -8.411 -8.137 1.00 82.88 310 GLN A C 1
ATOM 2484 O O . GLN A 1 310 ? -1.856 -7.235 -7.784 1.00 82.88 310 GLN A O 1
ATOM 2489 N N . GLU A 1 311 ? -0.575 -9.007 -8.313 1.00 86.25 311 GLU A N 1
ATOM 2490 C CA . GLU A 1 311 ? 0.696 -8.416 -7.923 1.00 86.25 311 GLU A CA 1
ATOM 2491 C C . GLU A 1 311 ? 1.534 -8.032 -9.135 1.00 86.25 311 GLU A C 1
ATOM 2493 O O . GLU A 1 311 ? 1.488 -8.656 -10.193 1.00 86.25 311 GLU A O 1
ATOM 2498 N N . TYR A 1 312 ? 2.306 -6.967 -8.956 1.00 90.25 312 TYR A N 1
ATOM 2499 C CA . TYR A 1 312 ? 3.364 -6.619 -9.882 1.00 90.25 312 TYR A CA 1
ATOM 2500 C C . TYR A 1 312 ? 4.597 -7.464 -9.581 1.00 90.25 312 TYR A C 1
ATOM 2502 O O . TYR A 1 312 ? 5.010 -7.556 -8.427 1.00 90.25 312 TYR A O 1
ATOM 2510 N N . PHE A 1 313 ? 5.248 -7.976 -10.618 1.00 87.31 313 PHE A N 1
ATOM 2511 C CA . PHE A 1 313 ? 6.600 -8.513 -10.520 1.00 87.31 313 PHE A CA 1
ATOM 2512 C C . PHE A 1 313 ? 7.585 -7.633 -11.293 1.00 87.31 313 PHE A C 1
ATOM 2514 O O . PHE A 1 313 ? 7.223 -6.909 -12.226 1.00 87.31 313 PHE A O 1
ATOM 2521 N N . GLN A 1 314 ? 8.852 -7.673 -10.890 1.00 89.12 314 GLN A N 1
ATOM 2522 C CA . GLN A 1 314 ? 9.918 -6.895 -11.512 1.00 89.12 314 GLN A CA 1
ATOM 2523 C C . GLN A 1 314 ? 10.395 -7.551 -12.806 1.00 89.12 314 GLN A C 1
ATOM 2525 O O . GLN A 1 314 ? 10.861 -8.687 -12.802 1.00 89.12 314 GLN A O 1
ATOM 2530 N N . ARG A 1 315 ? 10.333 -6.802 -13.912 1.00 88.19 315 ARG A N 1
ATOM 2531 C CA . ARG A 1 315 ? 10.929 -7.206 -15.192 1.00 88.19 315 ARG A CA 1
ATOM 2532 C C . ARG A 1 315 ? 12.394 -6.837 -15.275 1.00 88.19 315 ARG A C 1
ATOM 2534 O O . ARG A 1 315 ? 13.212 -7.656 -15.681 1.00 88.19 315 ARG A O 1
ATOM 2541 N N . ASN A 1 316 ? 12.709 -5.595 -14.935 1.00 92.88 316 ASN A N 1
ATOM 2542 C CA . ASN A 1 316 ? 14.079 -5.122 -14.875 1.00 92.88 316 ASN A CA 1
ATOM 2543 C C . ASN A 1 316 ? 14.191 -3.880 -13.991 1.00 92.88 316 ASN A C 1
ATOM 2545 O O . ASN A 1 316 ? 13.189 -3.260 -13.626 1.00 92.88 316 ASN A O 1
ATOM 2549 N N . GLN A 1 317 ? 15.426 -3.545 -13.641 1.00 95.44 317 GLN A N 1
ATOM 2550 C CA . GLN A 1 317 ? 15.764 -2.378 -12.848 1.00 95.44 317 GLN A CA 1
ATOM 2551 C C . GLN A 1 317 ? 17.091 -1.797 -13.318 1.00 95.44 317 GLN A C 1
ATOM 2553 O O . GLN A 1 317 ? 18.086 -2.508 -13.387 1.00 95.44 317 GLN A O 1
ATOM 2558 N N . TYR A 1 318 ? 17.128 -0.493 -13.546 1.00 97.00 318 TYR A N 1
ATOM 2559 C CA . TYR A 1 318 ? 18.368 0.268 -13.577 1.00 97.00 318 TYR A CA 1
ATOM 2560 C C . TYR A 1 318 ? 18.643 0.803 -12.176 1.00 97.00 318 TYR A C 1
ATOM 2562 O O . TYR A 1 318 ? 17.752 1.397 -11.567 1.00 97.00 318 TYR A O 1
ATOM 2570 N N . LYS A 1 319 ? 19.860 0.608 -11.669 1.00 96.56 319 LYS A N 1
ATOM 2571 C CA . LYS A 1 319 ? 20.363 1.269 -10.460 1.00 96.56 319 LYS A CA 1
ATOM 2572 C C . LYS A 1 319 ? 21.637 2.009 -10.826 1.00 96.56 319 LYS A C 1
ATOM 2574 O O . LYS A 1 319 ? 22.629 1.375 -11.187 1.00 96.56 319 LYS A O 1
ATOM 2579 N N . LEU A 1 320 ? 21.573 3.333 -10.784 1.00 97.06 320 LEU A N 1
ATOM 2580 C CA . LEU A 1 320 ? 22.581 4.210 -11.353 1.00 97.06 320 LEU A CA 1
ATOM 2581 C C . LEU A 1 320 ? 22.953 5.319 -10.369 1.00 97.06 320 LEU A C 1
ATOM 2583 O O . LEU A 1 320 ? 22.115 5.772 -9.591 1.00 97.06 320 LEU A O 1
ATOM 2587 N N . THR A 1 321 ? 24.190 5.786 -10.466 1.00 96.69 321 THR A N 1
ATOM 2588 C CA . THR A 1 321 ? 24.725 6.907 -9.697 1.00 96.69 321 THR A CA 1
ATOM 2589 C C . THR A 1 321 ? 25.399 7.922 -10.611 1.00 96.69 321 THR A C 1
ATOM 2591 O O . THR A 1 321 ? 25.898 7.566 -11.684 1.00 96.69 321 THR A O 1
ATOM 2594 N N . LYS A 1 322 ? 25.394 9.184 -10.196 1.00 91.25 322 LYS A N 1
ATOM 2595 C CA . LYS A 1 322 ? 26.011 10.303 -10.908 1.00 91.25 322 LYS A CA 1
ATOM 2596 C C . LYS A 1 322 ? 27.328 10.715 -10.268 1.00 91.25 322 LYS A C 1
ATOM 2598 O O . LYS A 1 322 ? 27.392 10.732 -9.022 1.00 91.25 322 LYS A O 1
#

Secondary structure (DSSP, 8-state):
-HHHHH-B-----HHHHHHHHHHHHHHHHHHIIIIIGGG-SSSSPPHHHHHHHHHTT--SS-HHHHHHHHHHIIIIIHHHHHHTSSHHHHHHHHHHHHHIIIIIISSS--TTT---HHHHHHHHHHHHHHHBS-SSSHHHHHHT------------THHHHHHHHHHT--------PPPGGGGGGG-EEEEEEEEEE-TTT-SEEEEEEEEEEEESSSSTT--EEEEEEE-TT-GGG-EEEEEEB-TTSSEETTEEEEEEEE-TTSPEEEEEEEEEE-TTT--EEEEEEEEEE-SSEEEEEEEEEETT--S-EEEEEEEEE-